Protein AF-D8WJP4-F1 (afdb_monomer)

Solvent-accessible surface area (backbone atoms only — not comparable to full-atom values): 13961 Å² total; per-residue (Å²): 135,57,95,75,53,45,75,95,74,50,32,61,63,52,51,53,52,43,48,53,57,47,31,75,72,71,74,59,72,60,52,59,98,85,45,71,40,61,73,56,51,48,52,42,50,51,61,46,59,75,47,34,60,57,45,32,39,51,49,53,53,50,48,54,52,48,53,53,50,51,51,52,50,52,53,51,51,50,52,51,50,51,54,60,69,35,59,87,76,51,77,80,85,73,55,64,78,93,63,33,89,72,64,91,91,63,84,83,75,84,83,70,63,60,70,61,50,53,52,50,50,52,54,53,57,50,49,54,75,75,40,71,59,54,63,51,54,51,49,54,51,51,50,53,52,52,50,51,69,71,64,58,81,81,85,71,83,90,79,93,77,89,82,84,87,80,88,78,82,81,78,80,74,81,80,76,75,77,75,81,78,77,81,67,73,79,73,79,86,68,84,42,44,66,57,45,90,66,20,66,47,41,41,42,31,76,73,68,76,40,62,81,84,53,57,68,64,66,70,76,106

Organism: NCBI:txid708230

Nearest PDB structures (foldseek):
  5fir-assembly6_K  TM=9.224E-01  e=6.947E-05  Caenorhabditis elegans
  5fir-assembly4_G  TM=9.050E-01  e=2.322E-04  Caenorhabditis elegans
  5fir-assembly2_C  TM=9.446E-01  e=3.472E-04  Caenorhabditis elegans

Secondary structure (DSSP, 8-state):
--TT--GGGTHHHHHHHHHHHHHHHH-S-SEETTEE-HHHHHHHHHHHHHHHHHHHHHHHHHHHHHHHHHHHHHHHHHHHHHHHHGGGTSPP----GGGSPPPTTPPPPPP--HHHHHHHHHHHHHHHHHSTHHHHHHHHHHHHHHHHHHHS---S----------------------------------SS-TTSTTHHHHHHHHHH---TT-HHHHHH-

Foldseek 3Di:
DDPQADVVLVSVVLLVVLLVVLCVVPVDHQDDPNHGDVVSVVSSVVVSVVCSLVSLQVVVVVVVVVVVVVVVVVVVVVLVVVVVVCPVVDDDLQQDDLRHDDDPPDDRDDDDPVVVSVVVSVVVVVCVSPDVVVVVVVVVVVVVVVVVVVPDDPPDDDDDDDDDDDDDDPDDDDPPPPDPPPPPPPPPDDQLSSNDPCSVQSCCCVPVVDHPPPVVVVVVD

Radius of gyration: 35.93 Å; Cα contacts (8 Å, |Δi|>4): 66; chains: 1; bounding box: 72×51×111 Å

Mean predicted aligned error: 16.98 Å

Structure (mmCIF, N/CA/C/O backbone):
data_AF-D8WJP4-F1
#
_entry.id   AF-D8WJP4-F1
#
loop_
_atom_site.group_PDB
_atom_site.id
_atom_site.type_symbol
_atom_site.label_atom_id
_atom_site.label_alt_id
_atom_site.label_comp_id
_atom_site.label_asym_id
_atom_site.label_entity_id
_atom_site.label_seq_id
_atom_site.pdbx_PDB_ins_code
_atom_site.Cartn_x
_atom_site.Cartn_y
_atom_site.Cartn_z
_atom_site.occupancy
_atom_site.B_iso_or_equiv
_atom_site.auth_seq_id
_atom_site.auth_comp_id
_atom_site.auth_asym_id
_atom_site.auth_atom_id
_atom_site.pdbx_PDB_model_num
ATOM 1 N N . HIS A 1 1 ? -15.565 -2.652 3.534 1.00 74.81 1 HIS A N 1
ATOM 2 C CA . HIS A 1 1 ? -14.110 -2.869 3.400 1.00 74.81 1 HIS A CA 1
ATOM 3 C C . HIS A 1 1 ? -13.424 -1.573 3.800 1.00 74.81 1 HIS A C 1
ATOM 5 O O . HIS A 1 1 ? -13.760 -0.550 3.218 1.00 74.81 1 HIS A O 1
ATOM 11 N N . LEU A 1 2 ? -12.530 -1.598 4.792 1.00 86.88 2 LEU A N 1
ATOM 12 C CA . LEU A 1 2 ? -11.784 -0.410 5.228 1.00 86.88 2 LEU A CA 1
ATOM 13 C C . LEU A 1 2 ? -10.575 -0.180 4.304 1.00 86.88 2 LEU A C 1
ATOM 15 O O . LEU A 1 2 ? -9.899 -1.160 3.993 1.00 86.88 2 LEU A O 1
ATOM 19 N N . PRO A 1 3 ? -10.276 1.057 3.858 1.00 87.38 3 PRO A N 1
ATOM 20 C CA . PRO A 1 3 ? -9.138 1.327 2.969 1.00 87.38 3 PRO A CA 1
ATOM 21 C C . PRO A 1 3 ? -7.795 0.818 3.517 1.00 87.38 3 PRO A C 1
ATOM 23 O O . PRO A 1 3 ? -6.949 0.345 2.756 1.00 87.38 3 PRO A O 1
ATOM 26 N N . SER A 1 4 ? -7.624 0.850 4.838 1.00 88.94 4 SER A N 1
ATOM 27 C CA . SER A 1 4 ? -6.438 0.390 5.564 1.00 88.94 4 SER A CA 1
ATOM 28 C C . SER A 1 4 ? -6.333 -1.136 5.719 1.00 88.94 4 SER A C 1
ATOM 30 O O . SER A 1 4 ? -5.296 -1.631 6.147 1.00 88.94 4 SER A O 1
ATOM 32 N N . LEU A 1 5 ? -7.346 -1.926 5.343 1.00 93.44 5 LEU A N 1
ATOM 33 C CA . LEU A 1 5 ? -7.340 -3.384 5.530 1.00 93.44 5 LEU A CA 1
ATOM 34 C C . LEU A 1 5 ? -7.495 -4.130 4.210 1.00 93.44 5 LEU A C 1
ATOM 36 O O . LEU A 1 5 ? -8.592 -4.236 3.672 1.00 93.44 5 LEU A O 1
ATOM 40 N N . GLU A 1 6 ? -6.406 -4.743 3.752 1.00 91.94 6 GLU A N 1
ATOM 41 C CA . GLU A 1 6 ? -6.388 -5.586 2.560 1.00 91.94 6 GLU A CA 1
ATOM 42 C C . GLU A 1 6 ? -5.891 -7.008 2.874 1.00 91.94 6 GLU A C 1
ATOM 44 O O . GLU A 1 6 ? -4.807 -7.211 3.424 1.00 91.94 6 GLU A O 1
ATOM 49 N N . ILE A 1 7 ? -6.671 -8.031 2.498 1.00 92.19 7 ILE A N 1
ATOM 50 C CA . ILE A 1 7 ? -6.354 -9.444 2.799 1.00 92.19 7 ILE A CA 1
ATOM 51 C C . ILE A 1 7 ? -5.021 -9.872 2.167 1.00 92.19 7 ILE A C 1
ATOM 53 O O . ILE A 1 7 ? -4.264 -10.615 2.789 1.00 92.19 7 ILE A O 1
ATOM 57 N N . ARG A 1 8 ? -4.697 -9.361 0.969 1.00 90.81 8 ARG A N 1
ATOM 58 C CA . ARG A 1 8 ? -3.423 -9.630 0.273 1.00 90.81 8 ARG A CA 1
ATOM 59 C C . ARG A 1 8 ? -2.197 -9.108 1.031 1.00 90.81 8 ARG A C 1
ATOM 61 O O . ARG A 1 8 ? -1.084 -9.532 0.741 1.00 90.81 8 ARG A O 1
ATOM 68 N N . GLU A 1 9 ? -2.406 -8.216 1.997 1.00 90.94 9 GLU A N 1
ATOM 69 C CA . GLU A 1 9 ? -1.374 -7.565 2.807 1.00 90.94 9 GLU A CA 1
ATOM 70 C C . GLU A 1 9 ? -1.394 -8.035 4.274 1.00 90.94 9 GLU A C 1
ATOM 72 O O . GLU A 1 9 ? -0.959 -7.317 5.180 1.00 90.94 9 GLU A O 1
ATOM 77 N N . ASN A 1 10 ? -1.905 -9.248 4.520 1.00 91.62 10 ASN A N 1
ATOM 78 C CA . ASN A 1 10 ? -2.001 -9.869 5.846 1.00 91.62 10 ASN A CA 1
ATOM 79 C C . ASN A 1 10 ? -2.883 -9.080 6.835 1.00 91.62 10 ASN A C 1
ATOM 81 O O . ASN A 1 10 ? -2.591 -8.997 8.031 1.00 91.62 10 ASN A O 1
ATOM 85 N N . ALA A 1 11 ? -3.996 -8.509 6.359 1.00 93.44 11 ALA A N 1
ATOM 86 C CA . ALA A 1 11 ? -4.961 -7.804 7.212 1.00 93.44 11 ALA A CA 1
ATOM 87 C C . ALA A 1 11 ? -5.508 -8.660 8.372 1.00 93.44 11 ALA A C 1
ATOM 89 O O . ALA A 1 11 ? -5.771 -8.130 9.450 1.00 93.44 11 ALA A O 1
ATOM 90 N N . ILE A 1 12 ? -5.648 -9.977 8.181 1.00 93.94 12 ILE A N 1
ATOM 91 C CA . ILE A 1 12 ? -6.147 -10.894 9.220 1.00 93.94 12 ILE A CA 1
ATOM 92 C C . ILE A 1 12 ? -5.173 -10.951 10.400 1.00 93.94 12 ILE A C 1
ATOM 94 O O . ILE A 1 12 ? -5.584 -10.764 11.542 1.00 93.94 12 ILE A O 1
ATOM 98 N N . ASP A 1 13 ? -3.880 -11.143 10.133 1.00 95.31 13 ASP A N 1
ATOM 99 C CA . ASP A 1 13 ? -2.859 -11.218 11.182 1.00 95.31 13 ASP A CA 1
ATOM 100 C C . ASP A 1 13 ? -2.772 -9.907 11.968 1.00 95.31 13 ASP A C 1
ATOM 102 O O . ASP A 1 13 ? -2.667 -9.910 13.196 1.00 95.31 13 ASP A O 1
ATOM 106 N N . ARG A 1 14 ? -2.882 -8.772 11.266 1.00 93.19 14 ARG A N 1
ATOM 107 C CA . ARG A 1 14 ? -2.932 -7.440 11.885 1.00 93.19 14 ARG A CA 1
ATOM 108 C C . ARG A 1 14 ? -4.132 -7.305 12.823 1.00 93.19 14 ARG A C 1
ATOM 110 O O . ARG A 1 14 ? -3.945 -6.937 13.981 1.00 93.19 14 ARG A O 1
ATOM 117 N N . LEU A 1 15 ? -5.336 -7.659 12.368 1.00 94.00 15 LEU A N 1
ATOM 118 C CA . LEU A 1 15 ? -6.549 -7.617 13.193 1.00 94.00 15 LEU A CA 1
ATOM 119 C C . LEU A 1 15 ? -6.459 -8.543 14.408 1.00 94.00 15 LEU A C 1
ATOM 121 O O . LEU A 1 15 ? -6.837 -8.148 15.507 1.00 94.00 15 LEU A O 1
ATOM 125 N N . VAL A 1 16 ? -5.913 -9.749 14.245 1.00 95.19 16 VAL A N 1
ATOM 126 C CA . VAL A 1 16 ? -5.694 -10.681 15.360 1.00 95.19 16 VAL A CA 1
ATOM 127 C C . VAL A 1 16 ? -4.722 -10.091 16.386 1.00 95.19 16 VAL A C 1
ATOM 129 O O . VAL A 1 16 ? -4.939 -10.232 17.590 1.00 95.19 16 VAL A O 1
ATOM 132 N N . ASN A 1 17 ? -3.667 -9.406 15.942 1.00 94.62 17 ASN A N 1
ATOM 133 C CA . ASN A 1 17 ? -2.713 -8.755 16.839 1.00 94.62 17 ASN A CA 1
ATOM 134 C C . ASN A 1 17 ? -3.341 -7.576 17.600 1.00 94.62 17 ASN A C 1
ATOM 136 O O . ASN A 1 17 ? -3.145 -7.464 18.813 1.00 94.62 17 ASN A O 1
ATOM 140 N N . LEU A 1 18 ? -4.143 -6.748 16.927 1.00 94.44 18 LEU A N 1
ATOM 141 C CA . LEU A 1 18 ? -4.907 -5.669 17.563 1.00 94.44 18 LEU A CA 1
ATOM 142 C C . LEU A 1 18 ? -5.931 -6.211 18.567 1.00 94.44 18 LEU A C 1
ATOM 144 O O . LEU A 1 18 ? -6.044 -5.710 19.686 1.00 94.44 18 LEU A O 1
ATOM 148 N N . TYR A 1 19 ? -6.626 -7.291 18.210 1.00 94.50 19 TYR A N 1
ATOM 149 C CA . TYR A 1 19 ? -7.542 -7.980 19.110 1.00 94.50 19 TYR A CA 1
ATOM 150 C C . TYR A 1 19 ? -6.824 -8.488 20.368 1.00 94.50 19 TYR A C 1
AT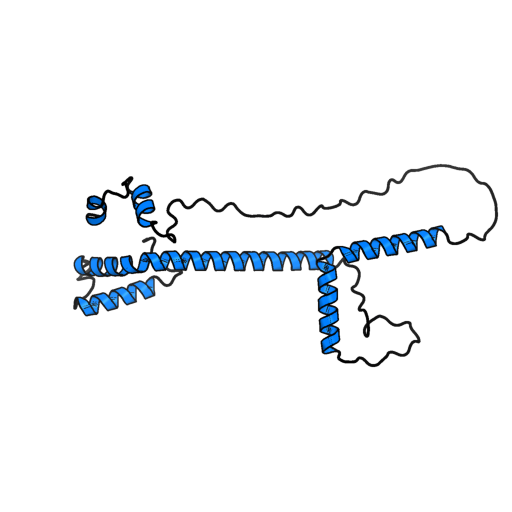OM 152 O O . TYR A 1 19 ? -7.254 -8.213 21.483 1.00 94.50 19 TYR A O 1
ATOM 160 N N . LYS A 1 20 ? -5.671 -9.153 20.228 1.00 94.69 20 LYS A N 1
ATOM 161 C CA . LYS A 1 20 ? -4.874 -9.585 21.390 1.00 94.69 20 LYS A CA 1
ATOM 162 C C . LYS A 1 20 ? -4.514 -8.404 22.296 1.00 94.69 20 LYS A C 1
ATOM 164 O O . LYS A 1 20 ? -4.725 -8.480 23.504 1.00 94.69 20 LYS A O 1
ATOM 169 N N . LYS A 1 21 ? -4.021 -7.300 21.722 1.00 93.00 21 LYS A N 1
ATOM 170 C CA . LYS A 1 21 ? -3.651 -6.079 22.464 1.00 93.00 21 LYS A CA 1
ATOM 171 C C . LYS A 1 21 ? -4.837 -5.514 23.257 1.00 93.00 21 LYS A C 1
ATOM 173 O O . LYS A 1 21 ? -4.679 -5.158 24.423 1.00 93.00 21 LYS A O 1
ATOM 178 N N . THR A 1 22 ? -6.021 -5.461 22.652 1.00 91.94 22 THR A N 1
ATOM 179 C CA . THR A 1 22 ? -7.235 -4.923 23.287 1.00 91.94 22 THR A CA 1
ATOM 180 C C . THR A 1 22 ? -7.826 -5.849 24.351 1.00 91.94 22 THR A C 1
ATOM 182 O O . THR A 1 22 ? -8.255 -5.359 25.399 1.00 91.94 22 THR A O 1
ATOM 185 N N . VAL A 1 23 ? -7.771 -7.171 24.160 1.00 92.38 23 VAL A N 1
ATOM 186 C CA . VAL A 1 23 ? -8.196 -8.161 25.169 1.00 92.38 23 VAL A CA 1
ATOM 187 C C . VAL A 1 23 ? -7.348 -8.062 26.437 1.00 92.38 23 VAL A C 1
ATOM 189 O O . VAL A 1 23 ? -7.903 -8.032 27.533 1.00 92.38 23 VAL A O 1
ATOM 192 N N . TYR A 1 24 ? -6.020 -7.938 26.312 1.00 92.19 24 TYR A N 1
ATOM 193 C CA . TYR A 1 24 ? -5.141 -7.787 27.480 1.00 92.19 24 TYR A CA 1
ATOM 194 C C . TYR A 1 24 ? -5.375 -6.480 28.249 1.00 92.19 24 TYR A C 1
ATOM 196 O O . TYR A 1 24 ? -5.193 -6.455 29.463 1.00 92.19 24 TYR A O 1
ATOM 204 N N . LYS A 1 25 ? -5.788 -5.404 27.566 1.00 90.62 25 LYS A N 1
ATOM 205 C CA . LYS A 1 25 ? -6.090 -4.106 28.193 1.00 90.62 25 LYS A CA 1
ATOM 206 C C . LYS A 1 25 ? -7.460 -4.078 28.880 1.00 90.62 25 LYS A C 1
ATOM 208 O O . LYS A 1 25 ? -7.583 -3.521 29.963 1.00 90.62 25 LYS A O 1
ATOM 213 N N . THR A 1 26 ? -8.491 -4.624 28.230 1.00 89.94 26 THR A N 1
ATOM 214 C CA . THR A 1 26 ? -9.901 -4.459 28.646 1.00 89.94 26 THR A CA 1
ATOM 215 C C . THR A 1 26 ? -10.482 -5.662 29.390 1.00 89.94 26 THR A C 1
ATOM 217 O O . THR A 1 26 ? -11.581 -5.562 29.931 1.00 89.94 26 THR A O 1
ATOM 220 N N . GLY A 1 27 ? -9.775 -6.797 29.422 1.00 86.75 27 GLY A N 1
ATOM 221 C CA . GLY A 1 27 ? -10.138 -7.953 30.243 1.00 86.75 27 GLY A CA 1
ATOM 222 C C . GLY A 1 27 ? -11.463 -8.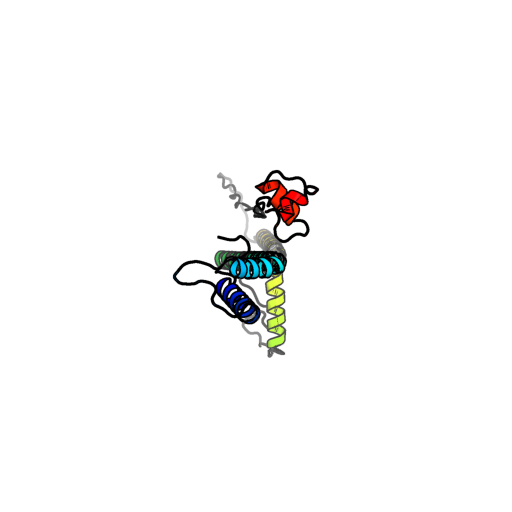625 29.867 1.00 86.75 27 GLY A C 1
ATOM 223 O O . GLY A 1 27 ? -12.233 -8.980 30.754 1.00 86.75 27 GLY A O 1
ATOM 224 N N . GLY A 1 28 ? -11.751 -8.806 28.574 1.00 90.75 28 GLY A N 1
ATOM 225 C CA . GLY A 1 28 ? -12.979 -9.464 28.108 1.00 90.75 28 GLY A CA 1
ATOM 226 C C . GLY A 1 28 ? -12.990 -9.749 26.605 1.00 90.75 28 GLY A C 1
ATOM 227 O O . GLY A 1 28 ? -12.007 -9.494 25.909 1.00 90.75 28 GLY A O 1
ATOM 228 N N . TRP A 1 29 ? -14.105 -10.287 26.108 1.00 92.88 29 TRP A N 1
ATOM 229 C CA . TRP A 1 29 ? -14.303 -10.613 24.690 1.00 92.88 29 TRP A CA 1
ATOM 230 C C . TRP A 1 29 ? -14.807 -9.401 23.899 1.00 92.88 29 TRP A C 1
ATOM 232 O O . TRP A 1 29 ? -15.431 -8.498 24.458 1.00 92.88 29 TRP A O 1
ATOM 242 N N . LEU A 1 30 ? -14.567 -9.389 22.583 1.00 93.25 30 LEU A N 1
ATOM 243 C CA . LEU A 1 30 ? -15.063 -8.324 21.696 1.00 93.25 30 LEU A CA 1
ATOM 244 C C . LEU A 1 30 ? -16.595 -8.318 21.581 1.00 93.25 30 LEU A C 1
ATOM 246 O O . LEU A 1 30 ? -17.196 -7.277 21.338 1.00 93.25 30 LEU A O 1
ATOM 250 N N . THR A 1 31 ? -17.215 -9.483 21.737 1.00 94.88 31 THR A N 1
ATOM 251 C CA . THR A 1 31 ? -18.653 -9.689 21.570 1.00 94.88 31 THR A CA 1
ATOM 252 C C . THR A 1 31 ? -19.197 -10.529 22.715 1.00 94.88 31 THR A C 1
ATOM 254 O O . THR A 1 31 ? -18.541 -11.492 23.117 1.00 94.88 31 THR A O 1
ATOM 257 N N . ASP A 1 32 ? -20.417 -10.239 23.154 1.00 92.81 32 ASP A N 1
ATOM 258 C CA . ASP A 1 32 ? -21.210 -11.107 24.024 1.00 92.81 32 ASP A CA 1
ATOM 259 C C . ASP A 1 32 ? -22.498 -11.507 23.295 1.00 92.81 32 ASP A C 1
ATOM 261 O O . ASP A 1 32 ? -23.288 -10.655 22.893 1.00 92.81 32 ASP A O 1
ATOM 265 N N . SER A 1 33 ? -22.691 -12.811 23.075 1.00 93.06 33 SER A N 1
ATOM 266 C CA . SER A 1 33 ? -23.924 -13.369 22.497 1.00 93.06 33 SER A CA 1
ATOM 267 C C . SER A 1 33 ? -24.342 -12.747 21.151 1.00 93.06 33 SER A C 1
ATOM 269 O O . SER A 1 33 ? -25.523 -12.616 20.840 1.00 93.06 33 SER A O 1
ATOM 271 N N . GLY A 1 34 ? -23.353 -12.364 20.335 1.00 92.88 34 GLY A N 1
ATOM 272 C CA . GLY A 1 34 ? -23.552 -11.716 19.034 1.00 92.88 34 GLY A CA 1
ATOM 273 C C . GLY A 1 34 ? -23.674 -10.188 19.083 1.00 92.88 34 GLY A C 1
ATOM 274 O O . GLY A 1 34 ? -23.720 -9.564 18.026 1.00 92.88 34 GLY A O 1
ATOM 275 N N . VAL A 1 35 ? -23.669 -9.574 20.271 1.00 95.25 35 VAL A N 1
ATOM 276 C CA . VAL A 1 35 ? -23.657 -8.116 20.440 1.00 95.25 35 VAL A CA 1
ATOM 277 C C . VAL A 1 35 ? -22.212 -7.627 20.606 1.00 95.25 35 VAL A C 1
ATOM 279 O O . VAL A 1 35 ? -21.515 -8.092 21.513 1.00 95.25 35 VAL A O 1
ATOM 282 N N . PRO A 1 36 ? -21.720 -6.719 19.744 1.00 94.06 36 PRO A N 1
ATOM 283 C CA . PRO A 1 36 ? -20.373 -6.173 19.863 1.00 94.06 36 PRO A CA 1
ATOM 284 C C . PRO A 1 36 ? -20.273 -5.126 20.977 1.00 94.06 36 PRO A C 1
ATOM 286 O O . PRO A 1 36 ? -21.123 -4.247 21.102 1.00 94.06 36 PRO A O 1
ATOM 289 N N . ASP A 1 37 ? -19.187 -5.186 21.748 1.00 94.62 37 ASP A N 1
ATOM 290 C CA . ASP A 1 37 ? -18.825 -4.153 22.716 1.00 94.62 37 ASP A CA 1
ATOM 291 C C . ASP A 1 37 ? -18.134 -2.992 21.987 1.00 94.62 37 ASP A C 1
ATOM 293 O O . ASP A 1 37 ? -16.971 -3.088 21.579 1.00 94.62 37 ASP A O 1
ATOM 297 N N . LEU A 1 38 ? -18.864 -1.887 21.814 1.00 93.50 38 LEU A N 1
ATOM 298 C CA . LEU A 1 38 ? -18.395 -0.714 21.077 1.00 93.50 38 LEU A CA 1
ATOM 299 C C . LEU A 1 38 ? -17.160 -0.072 21.709 1.00 93.50 38 LEU A C 1
ATOM 301 O O . LEU A 1 38 ? -16.317 0.435 20.977 1.00 93.50 38 LEU A O 1
ATOM 305 N N . THR A 1 39 ? -16.993 -0.146 23.030 1.00 91.75 39 THR A N 1
ATOM 306 C CA . THR A 1 39 ? -15.809 0.403 23.701 1.00 91.75 39 THR A CA 1
ATOM 307 C C . THR A 1 39 ? -14.554 -0.372 23.298 1.00 91.75 39 THR A C 1
ATOM 309 O O . THR A 1 39 ? -13.503 0.215 23.038 1.00 91.75 39 THR A O 1
ATOM 312 N N . ARG A 1 40 ? -14.660 -1.702 23.172 1.00 93.31 40 ARG A N 1
ATOM 313 C CA . ARG A 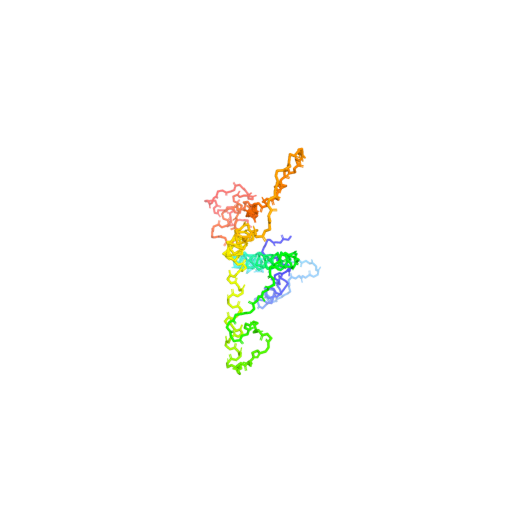1 40 ? -13.553 -2.548 22.699 1.00 93.31 40 ARG A CA 1
ATOM 314 C C . ARG A 1 40 ? -13.314 -2.404 21.200 1.00 93.31 40 ARG A C 1
ATOM 316 O O . ARG A 1 40 ? -12.160 -2.337 20.781 1.00 93.31 40 ARG A O 1
ATOM 323 N N . VAL A 1 41 ? -14.379 -2.334 20.399 1.00 94.19 41 VAL A N 1
ATOM 324 C CA . VAL A 1 41 ? -14.275 -2.093 18.949 1.00 94.19 41 VAL A CA 1
ATOM 325 C C . VAL A 1 41 ? -13.595 -0.755 18.682 1.00 94.19 41 VAL A C 1
ATOM 327 O O . VAL A 1 41 ? -12.669 -0.703 17.878 1.00 94.19 41 VAL A O 1
ATOM 330 N N . GLN A 1 42 ? -13.990 0.301 19.393 1.00 93.00 42 GLN A N 1
ATOM 331 C CA . GLN A 1 42 ? -13.383 1.621 19.272 1.00 93.00 42 GLN A CA 1
ATOM 332 C C . GLN A 1 42 ? -11.886 1.573 19.577 1.00 93.00 42 GLN A C 1
ATOM 334 O O . GLN A 1 42 ? -11.104 2.112 18.807 1.00 93.00 42 GLN A O 1
ATOM 339 N N . LEU A 1 43 ? -11.465 0.847 20.619 1.00 93.31 43 LEU A N 1
ATOM 340 C CA . LEU A 1 43 ? -10.045 0.688 20.935 1.00 93.31 43 LEU A CA 1
ATOM 341 C C . LEU A 1 43 ? -9.258 0.006 19.800 1.00 93.31 43 LEU A C 1
ATOM 343 O O . LEU A 1 43 ? -8.142 0.420 19.495 1.00 93.31 43 LEU A O 1
ATOM 347 N N . ILE A 1 44 ? -9.842 -1.013 19.156 1.00 94.31 44 ILE A N 1
ATOM 348 C CA . ILE A 1 44 ? -9.239 -1.665 17.982 1.00 94.31 44 ILE A CA 1
ATOM 349 C C . ILE A 1 44 ? -9.145 -0.682 16.810 1.00 94.31 44 ILE A C 1
ATOM 351 O O . ILE A 1 44 ? -8.122 -0.654 16.133 1.00 94.31 44 ILE A O 1
ATOM 355 N N . MET A 1 45 ? -10.190 0.113 16.570 1.00 93.81 45 MET A N 1
ATOM 356 C CA . MET A 1 45 ? -10.218 1.091 15.477 1.00 93.81 45 MET A CA 1
ATOM 357 C C . MET A 1 45 ? -9.227 2.235 15.703 1.00 93.81 45 MET A C 1
ATOM 359 O O . MET A 1 45 ? -8.537 2.616 14.765 1.00 93.81 45 MET A O 1
ATOM 363 N N . SER A 1 46 ? -9.082 2.731 16.933 1.00 92.75 46 SER A N 1
ATOM 364 C CA . SER A 1 46 ? -8.073 3.739 17.275 1.00 92.75 46 SER A CA 1
ATOM 365 C C . SER A 1 46 ? -6.653 3.204 17.083 1.00 92.75 46 SER A C 1
ATOM 367 O O . SER A 1 46 ? -5.850 3.849 16.417 1.00 92.75 46 SER A O 1
ATOM 369 N N . ASP A 1 47 ? -6.358 1.999 17.589 1.00 93.12 47 ASP A N 1
ATOM 370 C CA . ASP A 1 47 ? -5.045 1.367 17.397 1.00 93.12 47 ASP A CA 1
ATOM 371 C C . ASP A 1 47 ? -4.772 1.061 15.900 1.00 93.12 47 ASP A C 1
ATOM 373 O O . ASP A 1 47 ? -3.622 1.081 15.465 1.00 93.12 47 ASP A O 1
ATOM 377 N N . LEU A 1 48 ? -5.808 0.768 15.099 1.00 93.69 48 LEU A N 1
ATOM 378 C CA . LEU A 1 48 ? -5.683 0.624 13.643 1.00 93.69 48 LEU A CA 1
ATOM 379 C C . LEU A 1 48 ? -5.380 1.973 12.976 1.00 93.69 48 LEU A C 1
ATOM 381 O O . LEU A 1 48 ? -4.505 2.023 12.118 1.00 93.69 48 LEU A O 1
ATOM 385 N N . GLY A 1 49 ? -6.059 3.041 13.407 1.00 91.62 49 GLY A N 1
ATOM 386 C CA . GLY A 1 49 ? -5.875 4.424 12.956 1.00 91.62 49 GLY A CA 1
ATOM 387 C C . GLY A 1 49 ? -4.422 4.902 13.035 1.00 91.62 49 GLY A C 1
ATOM 388 O O . GLY A 1 49 ? -3.932 5.570 12.128 1.00 91.62 49 GLY A O 1
ATOM 389 N N . GLU A 1 50 ? -3.704 4.506 14.090 1.00 91.06 50 GLU A N 1
ATOM 390 C CA . GLU A 1 50 ? -2.282 4.831 14.279 1.00 91.06 50 GLU A CA 1
ATOM 391 C C . GLU A 1 50 ? -1.369 4.197 13.216 1.00 91.06 50 GLU A C 1
ATOM 393 O O . GLU A 1 50 ? -0.323 4.754 12.890 1.00 91.06 50 GLU A O 1
ATOM 398 N N . VAL A 1 51 ? -1.751 3.040 12.662 1.00 91.19 51 VAL A N 1
ATOM 399 C CA . VAL A 1 51 ? -0.931 2.294 11.693 1.00 91.19 51 VAL A CA 1
ATOM 400 C C . VAL A 1 51 ? -1.369 2.491 10.240 1.00 91.19 51 VAL A C 1
ATOM 402 O O . VAL A 1 51 ? -0.700 1.985 9.337 1.00 91.19 51 VAL A O 1
ATOM 405 N N . GLU A 1 52 ? -2.464 3.211 9.976 1.00 92.06 52 GLU A N 1
ATOM 406 C CA . GLU A 1 52 ? -2.991 3.404 8.615 1.00 92.06 52 GLU A CA 1
ATOM 407 C C . GLU A 1 52 ? -1.988 4.100 7.696 1.00 92.06 52 GLU A C 1
ATOM 409 O O . GLU A 1 52 ? -1.756 3.642 6.575 1.00 92.06 52 GLU A O 1
ATOM 414 N N . ASP A 1 53 ? -1.333 5.149 8.194 1.00 90.50 53 ASP A N 1
ATOM 415 C CA . ASP A 1 53 ? -0.345 5.925 7.444 1.00 90.50 53 ASP A CA 1
ATOM 416 C C . ASP A 1 53 ? 0.810 5.022 6.959 1.00 90.50 53 ASP A C 1
ATOM 418 O O . ASP A 1 53 ? 1.247 5.095 5.805 1.00 90.50 53 ASP A O 1
ATOM 422 N N . GLU A 1 54 ? 1.282 4.109 7.816 1.00 91.25 54 GLU A N 1
ATOM 423 C CA . GLU A 1 54 ? 2.313 3.133 7.452 1.00 91.25 54 GLU A CA 1
ATOM 424 C C . GLU A 1 54 ? 1.803 2.097 6.449 1.00 91.25 54 GLU A C 1
ATOM 426 O O . GLU A 1 54 ? 2.553 1.663 5.569 1.00 91.25 54 GLU A O 1
ATOM 431 N N . ILE A 1 55 ? 0.542 1.675 6.568 1.00 92.38 55 ILE A N 1
ATOM 432 C CA . ILE A 1 55 ? -0.065 0.720 5.639 1.00 92.38 55 ILE A CA 1
ATOM 433 C C . ILE A 1 55 ? -0.095 1.318 4.232 1.00 92.38 55 ILE A C 1
ATOM 435 O O . ILE A 1 55 ? 0.370 0.670 3.292 1.00 92.38 55 ILE A O 1
ATOM 439 N N . PHE A 1 56 ? -0.547 2.565 4.085 1.00 93.88 56 PHE A N 1
ATOM 440 C CA . PHE A 1 56 ? -0.617 3.220 2.780 1.00 93.88 56 PHE A CA 1
ATOM 441 C C . PHE A 1 56 ? 0.767 3.451 2.163 1.00 93.88 56 PHE A C 1
ATOM 443 O O . PHE A 1 56 ? 0.973 3.148 0.984 1.00 93.88 56 PHE A O 1
ATOM 450 N N . LYS A 1 57 ? 1.753 3.885 2.958 1.00 92.38 57 LYS A N 1
ATOM 451 C CA . LYS A 1 57 ? 3.144 4.048 2.496 1.00 92.38 57 LYS A CA 1
ATOM 452 C C . LYS A 1 57 ? 3.757 2.720 2.033 1.00 92.38 57 LYS A C 1
ATOM 454 O O . LYS A 1 57 ? 4.376 2.653 0.967 1.00 92.38 57 LYS A O 1
ATOM 459 N N . ASN A 1 58 ? 3.560 1.644 2.797 1.00 92.62 58 ASN A N 1
ATOM 460 C CA . ASN A 1 58 ? 4.063 0.315 2.444 1.00 92.62 58 ASN A CA 1
ATOM 461 C C . ASN A 1 58 ? 3.386 -0.251 1.191 1.00 92.62 58 ASN A C 1
ATOM 463 O O . ASN A 1 58 ? 4.068 -0.831 0.340 1.00 92.62 58 ASN A O 1
ATOM 467 N N . ARG A 1 59 ? 2.070 -0.062 1.053 1.00 93.00 59 ARG A N 1
ATOM 468 C CA . ARG A 1 59 ? 1.304 -0.470 -0.130 1.00 93.00 59 ARG A CA 1
ATOM 469 C C . ARG A 1 59 ? 1.851 0.185 -1.390 1.00 93.00 59 ARG A C 1
ATOM 471 O O . ARG A 1 59 ? 2.246 -0.527 -2.314 1.00 93.00 59 ARG A O 1
ATOM 478 N N . GLN A 1 60 ? 2.008 1.510 -1.373 1.00 91.44 60 GLN A N 1
ATOM 479 C CA . GLN A 1 60 ? 2.567 2.250 -2.503 1.00 91.44 60 GLN A CA 1
ATOM 480 C C . GLN A 1 60 ? 3.977 1.764 -2.859 1.00 91.44 60 GLN A C 1
ATOM 482 O O . GLN A 1 60 ? 4.300 1.526 -4.024 1.00 91.44 60 GLN A O 1
ATOM 487 N N . GLN A 1 61 ? 4.834 1.551 -1.858 1.00 92.25 61 GLN A N 1
ATOM 488 C CA . GLN A 1 61 ? 6.184 1.046 -2.100 1.00 92.25 61 GLN A CA 1
ATOM 489 C C . GLN A 1 61 ? 6.174 -0.356 -2.734 1.00 92.25 61 GLN A C 1
ATOM 491 O O . GLN A 1 61 ? 6.979 -0.647 -3.628 1.00 92.25 61 GLN A O 1
ATOM 496 N N . ASN A 1 62 ? 5.283 -1.235 -2.282 1.00 92.62 62 ASN A N 1
ATOM 497 C CA . ASN A 1 62 ? 5.136 -2.578 -2.832 1.00 92.62 62 ASN A CA 1
ATOM 498 C C . ASN A 1 62 ? 4.617 -2.550 -4.270 1.00 92.62 62 ASN A C 1
ATOM 500 O O . ASN A 1 62 ? 5.135 -3.294 -5.109 1.00 92.62 62 ASN A O 1
ATOM 504 N N . GLU A 1 63 ? 3.669 -1.666 -4.571 1.00 91.19 63 GLU A N 1
ATOM 505 C CA . GLU A 1 63 ? 3.135 -1.464 -5.914 1.00 91.19 63 GLU A CA 1
ATOM 506 C C . GLU A 1 63 ? 4.206 -0.941 -6.876 1.00 91.19 63 GLU A C 1
ATOM 508 O O . GLU A 1 63 ? 4.444 -1.559 -7.916 1.00 91.19 63 GLU A O 1
ATOM 513 N N . ILE A 1 64 ? 4.966 0.090 -6.488 1.00 92.38 64 ILE A N 1
ATOM 514 C CA . ILE A 1 64 ? 6.099 0.606 -7.275 1.00 92.38 64 ILE A CA 1
ATOM 515 C C . ILE A 1 64 ? 7.110 -0.513 -7.563 1.00 92.38 64 ILE A C 1
ATOM 517 O O . ILE A 1 64 ? 7.540 -0.709 -8.705 1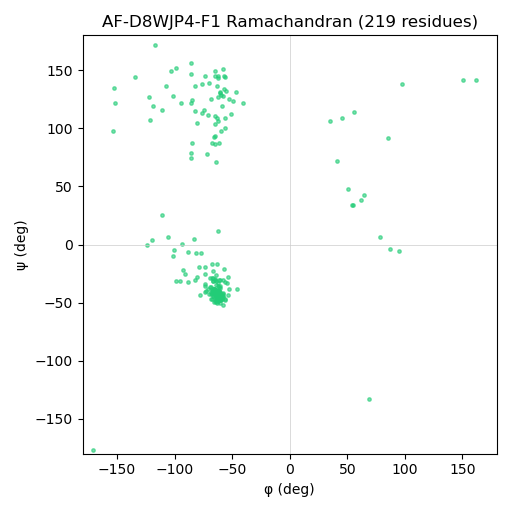.00 92.38 64 ILE A O 1
ATOM 521 N N . ARG A 1 65 ? 7.480 -1.301 -6.543 1.00 93.69 65 ARG A N 1
ATOM 522 C CA . ARG A 1 65 ? 8.404 -2.439 -6.703 1.00 93.69 65 ARG A CA 1
ATOM 523 C C . ARG A 1 65 ? 7.832 -3.513 -7.622 1.00 93.69 65 ARG A C 1
ATOM 525 O O . ARG A 1 65 ? 8.570 -4.120 -8.401 1.00 93.69 65 ARG A O 1
ATOM 532 N N . PHE A 1 66 ? 6.538 -3.793 -7.530 1.00 92.81 66 PHE A N 1
ATOM 533 C CA . PHE A 1 66 ? 5.865 -4.745 -8.401 1.00 92.81 66 PHE A CA 1
ATOM 534 C C . PHE A 1 66 ? 5.847 -4.253 -9.853 1.00 92.81 66 PHE A C 1
ATOM 536 O O . PHE A 1 66 ? 6.313 -4.982 -10.733 1.00 92.81 66 PHE A O 1
ATOM 543 N N . LYS A 1 67 ? 5.438 -3.002 -10.095 1.00 92.44 67 LYS A N 1
ATOM 544 C CA . LYS A 1 67 ? 5.423 -2.363 -11.418 1.00 92.44 67 LYS A CA 1
ATOM 545 C C . LYS A 1 67 ? 6.816 -2.351 -12.048 1.00 92.44 67 LYS A C 1
ATOM 547 O O . LYS A 1 67 ? 6.977 -2.768 -13.196 1.00 92.44 67 LYS A O 1
ATOM 552 N N . ALA A 1 68 ? 7.851 -1.994 -11.284 1.00 93.50 68 ALA A N 1
ATOM 553 C CA . ALA A 1 68 ? 9.241 -2.027 -11.743 1.00 93.50 68 ALA A CA 1
ATOM 554 C C . ALA A 1 68 ? 9.691 -3.443 -12.149 1.00 93.50 68 ALA A C 1
ATOM 556 O O . ALA A 1 68 ? 10.277 -3.628 -13.221 1.00 93.50 68 ALA A O 1
ATOM 557 N N . ARG A 1 69 ? 9.377 -4.464 -11.335 1.00 93.44 69 ARG A N 1
ATOM 558 C CA . ARG A 1 69 ? 9.688 -5.871 -11.650 1.00 93.44 69 ARG A CA 1
ATOM 559 C C . ARG A 1 69 ? 8.954 -6.353 -12.898 1.00 93.44 69 ARG A C 1
ATOM 561 O O . ARG A 1 69 ? 9.575 -6.985 -13.753 1.00 93.44 69 ARG A O 1
ATOM 568 N N . MET A 1 70 ? 7.671 -6.030 -13.036 1.00 92.81 70 MET A N 1
ATOM 569 C CA . MET A 1 70 ? 6.867 -6.389 -14.206 1.00 92.81 70 MET A CA 1
ATOM 570 C C . MET A 1 70 ? 7.388 -5.714 -15.478 1.00 92.81 70 MET A C 1
ATOM 572 O O . MET A 1 70 ? 7.578 -6.392 -16.490 1.00 92.81 70 MET A O 1
ATOM 576 N N . LYS A 1 71 ? 7.726 -4.416 -15.422 1.00 93.75 71 LYS A N 1
ATOM 577 C CA . LYS A 1 71 ? 8.331 -3.674 -16.543 1.00 93.75 71 LYS A CA 1
ATOM 578 C C . LYS A 1 71 ? 9.670 -4.290 -16.960 1.00 93.75 71 LYS A C 1
ATOM 580 O O . LYS A 1 71 ? 9.892 -4.535 -18.147 1.00 93.75 71 LYS A O 1
ATOM 585 N N . ALA A 1 72 ? 10.538 -4.624 -16.000 1.00 91.56 72 ALA A N 1
ATOM 586 C CA . ALA A 1 72 ? 11.812 -5.292 -16.272 1.00 91.56 72 ALA A CA 1
ATOM 587 C C . ALA A 1 72 ? 11.622 -6.691 -16.888 1.00 91.56 72 ALA A C 1
ATOM 589 O O . ALA A 1 72 ? 12.306 -7.044 -17.852 1.00 91.56 72 ALA A O 1
ATOM 590 N N . GLN A 1 73 ? 10.663 -7.475 -16.384 1.00 92.12 73 GLN A N 1
ATOM 591 C CA . GLN A 1 73 ? 10.356 -8.802 -16.916 1.00 92.12 73 GLN A CA 1
ATOM 592 C C . GLN A 1 73 ? 9.784 -8.726 -18.340 1.00 92.12 73 GLN A C 1
ATOM 594 O O . GLN A 1 73 ? 10.230 -9.485 -19.204 1.00 92.12 73 GLN A O 1
ATOM 599 N N . LYS A 1 74 ? 8.855 -7.795 -18.607 1.00 92.12 74 LYS A N 1
ATOM 600 C CA . LYS A 1 74 ? 8.289 -7.539 -19.945 1.00 92.12 74 LYS A CA 1
ATOM 601 C C . LYS A 1 74 ? 9.392 -7.144 -20.926 1.00 92.12 74 LYS A C 1
ATOM 603 O O . LYS A 1 74 ? 9.485 -7.737 -21.998 1.00 92.12 74 LYS A O 1
ATOM 608 N N . LYS A 1 75 ? 10.290 -6.227 -20.535 1.00 88.69 75 LYS A N 1
ATOM 609 C CA . LYS A 1 75 ? 11.447 -5.823 -21.354 1.00 88.69 75 LYS A CA 1
ATOM 610 C C . LYS A 1 75 ? 12.363 -7.006 -21.671 1.00 88.69 75 LYS A C 1
ATOM 612 O O . LYS A 1 75 ? 12.743 -7.178 -22.825 1.00 88.69 75 LYS A O 1
ATOM 617 N N . ARG A 1 76 ? 12.687 -7.844 -20.679 1.00 86.38 76 ARG A N 1
ATOM 618 C CA . ARG A 1 76 ? 13.538 -9.028 -20.884 1.00 86.38 76 ARG A CA 1
ATOM 619 C C . ARG A 1 76 ? 12.899 -10.028 -21.847 1.00 86.38 76 ARG A C 1
ATOM 621 O O . ARG A 1 76 ? 13.559 -10.446 -22.789 1.00 86.38 76 ARG A O 1
ATOM 628 N N . LYS A 1 77 ? 11.620 -10.363 -21.645 1.00 86.88 77 LYS A N 1
ATOM 629 C CA . LYS A 1 77 ? 10.874 -11.272 -22.531 1.00 86.88 77 LYS A CA 1
ATOM 630 C C . LYS A 1 77 ? 10.762 -10.723 -23.955 1.00 86.88 77 LYS A C 1
ATOM 632 O O . LYS A 1 77 ? 10.909 -11.485 -24.901 1.00 86.88 77 LYS A O 1
ATOM 637 N N . LYS A 1 78 ? 10.545 -9.411 -24.116 1.00 86.88 78 LYS A N 1
ATOM 638 C CA . LYS A 1 78 ? 10.510 -8.760 -25.434 1.00 86.88 78 LYS A CA 1
ATOM 639 C C . LYS A 1 78 ? 11.859 -8.875 -26.145 1.00 86.88 78 LYS A C 1
ATOM 641 O O . LYS A 1 78 ? 11.889 -9.304 -27.288 1.00 86.88 78 LYS A O 1
ATOM 646 N N . LEU A 1 79 ? 12.966 -8.582 -25.458 1.00 80.62 79 LEU A N 1
ATOM 647 C CA . LEU A 1 79 ? 14.315 -8.735 -26.020 1.00 80.62 79 LEU A CA 1
ATOM 648 C C . LEU A 1 79 ? 14.639 -10.188 -26.386 1.00 80.62 79 LEU A C 1
ATOM 650 O O . LEU A 1 79 ? 15.254 -10.433 -27.415 1.00 80.62 79 LEU A O 1
ATOM 654 N N . GLU A 1 80 ? 14.224 -11.150 -25.562 1.00 81.56 80 GLU A N 1
ATOM 655 C CA . GLU A 1 80 ? 14.394 -12.579 -25.838 1.00 81.56 80 GLU A CA 1
ATOM 656 C C . GLU A 1 80 ? 13.567 -13.024 -27.051 1.00 81.56 80 GLU A C 1
ATOM 658 O O . GLU A 1 80 ? 14.094 -13.680 -27.946 1.00 81.56 80 GLU A O 1
ATOM 663 N N . SER A 1 81 ? 12.301 -12.605 -27.125 1.00 79.88 81 SER A N 1
ATOM 664 C 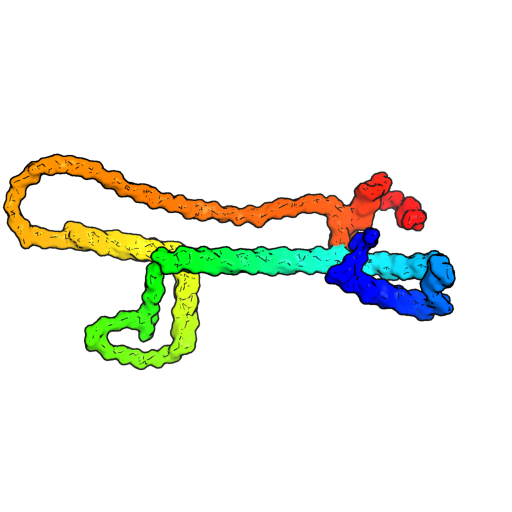CA . SER A 1 81 ? 11.431 -12.833 -28.280 1.00 79.88 81 SER A CA 1
ATOM 665 C C . SER A 1 81 ? 12.014 -12.219 -29.551 1.00 79.88 81 SER A C 1
ATOM 667 O O . SER A 1 81 ? 12.045 -12.891 -30.575 1.00 79.88 81 SER A O 1
ATOM 669 N N . GLU A 1 82 ? 12.486 -10.971 -29.493 1.00 76.38 82 GLU A N 1
ATOM 670 C CA . GLU A 1 82 ? 13.112 -10.276 -30.623 1.00 76.38 82 GLU A CA 1
ATOM 671 C C . GLU A 1 82 ? 14.414 -10.962 -31.053 1.00 76.38 82 GLU A C 1
ATOM 673 O O . GLU A 1 82 ? 14.656 -11.137 -32.248 1.00 76.38 82 GLU A O 1
ATOM 678 N N . ALA A 1 83 ? 15.242 -11.400 -30.099 1.00 69.50 83 ALA A N 1
ATOM 679 C CA . ALA A 1 83 ? 16.461 -12.155 -30.373 1.00 69.50 83 ALA A CA 1
ATOM 680 C C . ALA A 1 83 ? 16.161 -13.515 -31.021 1.00 69.50 83 ALA A C 1
ATOM 682 O O . ALA A 1 83 ? 16.874 -13.918 -31.939 1.00 69.50 83 ALA A O 1
ATOM 683 N N . ASN A 1 84 ? 15.101 -14.197 -30.580 1.00 66.25 84 ASN A N 1
ATOM 684 C CA . ASN A 1 84 ? 14.691 -15.480 -31.138 1.00 66.25 84 ASN A CA 1
ATOM 685 C C . ASN A 1 84 ? 14.056 -15.317 -32.531 1.00 66.25 84 ASN A C 1
ATOM 687 O O . ASN A 1 84 ? 14.374 -16.074 -33.443 1.00 66.25 84 ASN A O 1
ATOM 691 N N . SER A 1 85 ? 13.239 -14.279 -32.751 1.00 63.50 85 SER A N 1
ATOM 692 C CA . SER A 1 85 ? 12.686 -13.966 -34.077 1.00 63.50 85 SER A CA 1
ATOM 693 C C . SER A 1 85 ? 13.751 -13.507 -35.078 1.00 63.50 85 SER A C 1
ATOM 695 O O . SER A 1 85 ? 13.620 -13.758 -36.272 1.00 63.50 85 SER A O 1
ATOM 697 N N . ASN A 1 86 ? 14.835 -12.880 -34.608 1.00 58.22 86 ASN A N 1
ATOM 698 C CA . ASN A 1 86 ? 15.984 -12.516 -35.440 1.00 58.22 86 ASN A CA 1
ATOM 699 C C . ASN A 1 86 ? 16.993 -13.659 -35.642 1.00 58.22 86 ASN A C 1
ATOM 701 O O . ASN A 1 86 ? 18.020 -13.421 -36.274 1.00 58.22 86 ASN A O 1
ATOM 705 N N . CYS A 1 87 ? 16.750 -14.887 -35.164 1.00 53.97 87 CYS A N 1
ATOM 706 C CA . CYS A 1 87 ? 17.716 -15.980 -35.350 1.00 53.97 87 CYS A CA 1
ATOM 707 C C . CYS A 1 87 ? 17.920 -16.348 -36.833 1.00 53.97 87 CYS A C 1
ATOM 709 O O . CYS A 1 87 ? 19.018 -16.746 -37.209 1.00 53.97 87 CYS A O 1
ATOM 711 N N . TYR A 1 88 ? 16.917 -16.103 -37.686 1.00 51.94 88 TYR A N 1
ATOM 712 C CA . TYR A 1 88 ? 17.005 -16.313 -39.136 1.00 51.94 88 TYR A CA 1
ATOM 713 C C . TYR A 1 88 ? 17.745 -15.197 -39.898 1.00 51.94 88 TYR A C 1
ATOM 715 O O . TYR A 1 88 ? 18.202 -15.437 -41.009 1.00 51.94 88 TYR A O 1
ATOM 723 N N . ASN A 1 89 ? 17.896 -13.997 -39.320 1.00 54.81 89 ASN A N 1
ATOM 724 C CA . ASN A 1 89 ? 18.523 -12.830 -39.970 1.00 54.81 89 ASN A CA 1
ATOM 725 C C . ASN A 1 89 ? 19.768 -12.305 -39.234 1.00 54.81 89 ASN A C 1
ATOM 727 O O . ASN A 1 89 ? 20.333 -11.277 -39.615 1.00 54.81 89 ASN A O 1
ATOM 731 N N . ARG A 1 90 ? 20.212 -12.974 -38.164 1.00 56.22 90 ARG A N 1
ATOM 732 C CA . ARG A 1 90 ? 21.423 -12.585 -37.439 1.00 56.22 90 ARG A CA 1
ATOM 733 C C . ARG A 1 90 ? 22.635 -13.207 -38.140 1.00 56.22 90 ARG A C 1
ATOM 735 O O . ARG A 1 90 ? 22.661 -14.429 -38.280 1.00 56.22 90 ARG A O 1
ATOM 742 N N . PRO A 1 91 ? 23.650 -12.418 -38.549 1.00 58.97 91 PRO A N 1
ATOM 743 C CA . PRO A 1 91 ? 24.887 -12.995 -39.054 1.00 58.97 91 PRO A CA 1
ATOM 744 C C . PRO A 1 91 ? 25.438 -13.953 -37.997 1.00 58.97 91 PRO A C 1
ATOM 746 O O . PRO A 1 91 ? 25.452 -13.612 -36.808 1.00 58.97 91 PRO A O 1
ATOM 749 N N . ALA A 1 92 ? 25.826 -15.160 -38.420 1.00 60.72 92 ALA A N 1
ATOM 750 C CA . ALA A 1 92 ? 26.412 -16.154 -37.532 1.00 60.72 92 ALA A CA 1
ATOM 751 C C . ALA A 1 92 ? 27.526 -15.477 -36.721 1.00 60.72 92 ALA A C 1
ATOM 753 O O . ALA A 1 92 ? 28.408 -14.841 -37.295 1.00 60.72 92 ALA A O 1
ATOM 754 N N . TYR A 1 93 ? 27.447 -15.531 -35.389 1.00 69.75 93 TYR A N 1
ATOM 755 C CA . TYR A 1 93 ? 28.469 -14.929 -34.538 1.00 69.75 93 TYR A CA 1
ATOM 756 C C . TYR A 1 93 ? 29.775 -15.689 -34.767 1.00 69.75 93 TYR A C 1
ATOM 758 O O . TYR A 1 93 ? 29.920 -16.821 -34.305 1.00 69.75 93 TYR A O 1
ATOM 766 N N . ILE A 1 94 ? 30.695 -15.084 -35.518 1.00 74.94 94 ILE A N 1
ATOM 767 C CA . ILE A 1 94 ? 32.015 -15.652 -35.760 1.00 74.94 94 ILE A CA 1
ATOM 768 C C . ILE A 1 94 ? 32.874 -15.287 -34.545 1.00 74.94 94 ILE A C 1
ATOM 770 O O . ILE A 1 94 ? 33.098 -14.098 -34.315 1.00 74.94 94 ILE A O 1
ATOM 774 N N . PRO A 1 95 ? 33.332 -16.264 -33.744 1.00 76.12 95 PRO A N 1
ATOM 775 C CA . PRO A 1 95 ? 34.251 -15.991 -32.646 1.00 76.12 95 PRO A CA 1
ATOM 776 C C . PRO A 1 95 ? 35.531 -15.312 -33.160 1.00 76.12 95 PRO A C 1
ATOM 778 O O . PRO A 1 95 ? 35.945 -15.496 -34.304 1.00 76.12 95 PRO A O 1
ATOM 781 N N . HIS A 1 96 ? 36.158 -14.501 -32.315 1.00 75.19 96 HIS A N 1
ATOM 782 C CA . HIS A 1 96 ? 37.405 -13.796 -32.626 1.00 75.19 96 HIS A CA 1
ATOM 783 C C . HIS A 1 96 ? 38.526 -14.269 -31.686 1.00 75.19 96 HIS A C 1
ATOM 785 O O . HIS A 1 96 ? 38.278 -15.011 -30.735 1.00 75.19 96 HIS A O 1
ATOM 791 N N . GLY A 1 97 ? 39.766 -13.847 -31.944 1.00 81.94 97 GLY A N 1
ATOM 792 C CA . GLY A 1 97 ? 40.909 -14.177 -31.086 1.00 81.94 97 GLY A CA 1
ATOM 793 C C . GLY A 1 97 ? 41.285 -15.659 -31.141 1.00 81.94 97 GLY A C 1
ATOM 794 O O . GLY A 1 97 ? 41.383 -16.237 -32.221 1.00 81.94 97 GLY A O 1
ATOM 795 N N . GLN A 1 98 ? 41.490 -16.280 -29.975 1.00 83.12 98 GLN A N 1
ATOM 796 C CA . GLN A 1 98 ? 41.934 -17.682 -29.871 1.00 83.12 98 GLN A CA 1
ATOM 797 C C . GLN A 1 98 ? 40.896 -18.702 -30.362 1.00 83.12 98 GLN A C 1
ATOM 799 O O . GLN A 1 98 ? 41.242 -19.851 -30.617 1.00 83.12 98 GLN A O 1
ATOM 804 N N . TYR A 1 99 ? 39.636 -18.285 -30.501 1.00 83.31 99 TYR A N 1
ATOM 805 C CA . TYR A 1 99 ? 38.546 -19.117 -31.010 1.00 83.31 99 TYR A CA 1
ATOM 806 C C . TYR A 1 99 ? 38.141 -18.756 -32.442 1.00 83.31 99 TYR A C 1
ATOM 808 O O . TYR A 1 99 ? 37.143 -19.282 -32.928 1.00 83.31 99 TYR A O 1
ATOM 816 N N . ALA A 1 100 ? 38.872 -17.860 -33.116 1.00 83.44 100 ALA A N 1
ATOM 817 C CA . ALA A 1 100 ? 38.585 -17.507 -34.501 1.00 83.44 100 ALA A CA 1
ATOM 818 C C . ALA A 1 100 ? 38.731 -18.723 -35.434 1.00 83.44 100 ALA A C 1
ATOM 820 O O . ALA A 1 100 ? 39.615 -19.555 -35.213 1.00 83.44 100 ALA A O 1
ATOM 821 N N . PRO A 1 101 ? 37.897 -18.840 -36.485 1.00 82.19 101 PRO A N 1
ATOM 822 C CA . PRO A 1 101 ? 38.035 -19.917 -37.457 1.00 82.19 101 PRO A CA 1
ATOM 823 C C . PRO A 1 101 ? 39.412 -19.843 -38.119 1.00 82.19 101 PRO A C 1
ATOM 825 O O . PRO A 1 101 ? 39.822 -18.794 -38.616 1.00 82.19 101 PRO A O 1
ATOM 828 N N . GLN A 1 102 ? 40.126 -20.963 -38.119 1.00 82.12 102 GLN A N 1
ATOM 829 C CA . GLN A 1 102 ? 41.435 -21.074 -38.747 1.00 82.12 102 GLN A CA 1
ATOM 830 C C . GLN A 1 102 ? 41.333 -21.808 -40.083 1.00 82.12 102 GLN A C 1
ATOM 832 O O . GLN A 1 102 ? 40.471 -22.670 -40.268 1.00 82.12 102 GLN A O 1
ATOM 837 N N . ALA A 1 103 ? 42.211 -21.462 -41.026 1.00 84.06 103 ALA A N 1
ATOM 838 C CA . ALA A 1 103 ? 42.231 -22.088 -42.340 1.00 84.06 103 ALA A CA 1
ATOM 839 C C . ALA A 1 103 ? 42.536 -23.591 -42.234 1.00 84.06 103 ALA A C 1
ATOM 841 O O . ALA A 1 103 ? 43.359 -24.024 -41.417 1.00 84.06 103 ALA A O 1
ATOM 842 N N . ILE A 1 104 ? 41.890 -24.377 -43.097 1.00 80.94 104 ILE A N 1
ATOM 843 C CA . ILE A 1 104 ? 42.171 -25.806 -43.239 1.00 80.94 104 ILE A CA 1
ATOM 844 C C . ILE A 1 104 ? 43.657 -25.980 -43.596 1.00 80.94 104 ILE A C 1
ATOM 846 O O . ILE A 1 104 ? 44.166 -25.320 -44.498 1.00 80.94 104 ILE A O 1
ATOM 850 N N . GLY A 1 105 ? 44.365 -26.824 -42.842 1.00 84.38 105 GLY A N 1
ATOM 851 C CA . GLY A 1 105 ? 45.813 -27.027 -42.984 1.00 84.38 105 GLY A CA 1
ATOM 852 C C . GLY A 1 105 ? 46.692 -26.181 -42.055 1.00 84.38 105 GLY A C 1
ATOM 853 O O . GLY A 1 105 ? 47.898 -26.407 -42.016 1.00 84.38 105 GLY A O 1
ATOM 854 N N . SER A 1 106 ? 46.123 -25.256 -41.272 1.00 82.62 106 SER A N 1
ATOM 855 C CA . SER A 1 106 ? 46.862 -24.577 -40.197 1.00 82.62 106 SER A CA 1
ATOM 856 C C . SER A 1 106 ? 46.839 -25.387 -38.892 1.00 82.62 106 SER A C 1
ATOM 858 O O . SER A 1 106 ? 45.865 -26.081 -38.597 1.00 82.62 106 SER A O 1
ATOM 860 N N . THR A 1 107 ? 47.915 -25.318 -38.105 1.00 83.75 107 THR A N 1
ATOM 861 C CA . THR A 1 107 ? 47.989 -25.956 -36.783 1.00 83.75 107 THR A CA 1
ATOM 862 C C . THR A 1 107 ? 47.399 -25.030 -35.714 1.00 83.75 107 THR A C 1
ATOM 864 O O . THR A 1 107 ? 47.920 -23.921 -35.548 1.00 83.75 107 THR A O 1
ATOM 867 N N . PRO A 1 108 ? 46.367 -25.450 -34.961 1.00 81.12 108 PRO A N 1
ATOM 868 C CA . PRO A 1 108 ? 45.772 -24.603 -33.939 1.00 81.12 108 PRO A CA 1
ATOM 869 C C . PRO A 1 108 ? 46.695 -24.390 -32.743 1.00 81.12 108 PRO A C 1
ATOM 871 O O . PRO A 1 108 ? 47.341 -25.318 -32.254 1.00 81.12 108 PRO A O 1
ATOM 874 N N . SER A 1 109 ? 46.721 -23.151 -32.251 1.00 83.62 109 SER A N 1
ATOM 875 C CA . SER A 1 109 ? 47.409 -22.798 -31.011 1.00 83.62 109 SER A CA 1
ATOM 876 C C . SER A 1 109 ? 46.617 -23.307 -29.799 1.00 83.62 109 SER A C 1
ATOM 878 O O . SER A 1 109 ? 45.384 -23.286 -29.826 1.00 83.62 109 SER A O 1
ATOM 880 N N . PRO A 1 110 ? 47.286 -23.737 -28.714 1.00 83.94 110 PRO A N 1
ATOM 881 C CA . PRO A 1 110 ? 46.605 -24.166 -27.499 1.00 83.94 110 PRO A CA 1
ATOM 882 C C . PRO A 1 110 ? 45.822 -23.007 -26.868 1.00 83.94 110 PRO A C 1
ATOM 884 O O . PRO A 1 110 ? 46.320 -21.886 -26.757 1.00 83.94 110 PRO A O 1
ATOM 887 N N . VAL A 1 111 ? 44.594 -23.295 -26.436 1.00 83.75 111 VAL A N 1
ATOM 888 C CA . VAL A 1 111 ? 43.706 -22.323 -25.785 1.00 83.75 111 VAL A CA 1
ATOM 889 C C . VAL A 1 111 ? 44.261 -21.954 -24.410 1.00 83.75 111 VAL A C 1
ATOM 891 O O . VAL A 1 111 ? 44.455 -22.821 -23.556 1.00 83.75 111 VAL A O 1
ATOM 894 N N . LEU A 1 112 ? 44.460 -20.659 -24.165 1.00 89.00 112 LEU A N 1
ATOM 895 C CA . LEU A 1 112 ? 44.925 -20.130 -22.884 1.00 89.00 112 LEU A CA 1
ATOM 896 C C . LEU A 1 112 ? 43.775 -19.416 -22.172 1.00 89.00 112 LEU A C 1
ATOM 898 O O . LEU A 1 112 ? 43.039 -18.646 -22.778 1.00 89.00 112 LEU A O 1
ATOM 902 N N . ASN A 1 113 ? 43.626 -19.636 -20.862 1.00 90.56 113 ASN A N 1
ATOM 903 C CA . ASN A 1 113 ? 42.634 -18.938 -20.030 1.00 90.56 113 ASN A CA 1
ATOM 904 C C . ASN A 1 113 ? 41.204 -18.957 -20.608 1.00 90.56 113 ASN A C 1
ATOM 906 O O . ASN A 1 113 ? 40.513 -17.935 -20.622 1.00 90.56 113 ASN A O 1
ATOM 910 N N . ALA A 1 114 ? 40.731 -20.136 -21.029 1.00 87.12 114 ALA A N 1
ATOM 911 C CA . ALA A 1 114 ? 39.429 -20.331 -21.677 1.00 87.12 114 ALA A CA 1
ATOM 912 C C . ALA A 1 114 ? 38.262 -19.607 -20.975 1.00 87.12 114 ALA A C 1
ATOM 914 O O . ALA A 1 114 ? 37.394 -19.025 -21.627 1.00 87.12 114 ALA A O 1
ATOM 915 N N . ARG A 1 115 ? 38.265 -19.586 -19.633 1.00 88.31 115 ARG A N 1
ATOM 916 C CA . ARG A 1 115 ? 37.256 -18.888 -18.825 1.00 88.31 115 ARG A CA 1
ATOM 917 C C . ARG A 1 115 ? 37.259 -17.378 -19.068 1.00 88.31 115 ARG A C 1
ATOM 919 O O . ARG A 1 115 ? 36.193 -16.805 -19.278 1.00 88.31 115 ARG A O 1
ATOM 926 N N . GLN A 1 116 ? 38.422 -16.735 -19.037 1.00 88.75 116 GLN A N 1
ATOM 927 C CA . GLN A 1 116 ? 38.534 -15.290 -19.235 1.00 88.75 116 GLN A CA 1
ATOM 928 C C . GLN A 1 116 ? 38.163 -14.904 -20.668 1.00 88.75 116 GLN A C 1
ATOM 930 O O . GLN A 1 116 ? 37.401 -13.961 -20.875 1.00 88.75 116 GLN A O 1
ATOM 935 N N . GLU A 1 117 ? 38.601 -15.699 -21.640 1.00 83.38 117 GLU A N 1
ATOM 936 C CA . GLU A 1 117 ? 38.293 -15.466 -23.048 1.00 83.38 117 GLU A CA 1
ATOM 937 C C . GLU A 1 117 ? 36.791 -15.625 -23.342 1.00 83.38 117 GLU A C 1
ATOM 939 O O . GLU A 1 117 ? 36.199 -14.801 -24.035 1.00 83.38 117 GLU A O 1
ATOM 944 N N . SER A 1 118 ? 36.113 -16.594 -22.714 1.00 80.31 118 SER A N 1
ATOM 945 C CA . SER A 1 118 ? 34.652 -16.735 -22.828 1.00 80.31 118 SER A CA 1
ATOM 946 C C . SER A 1 118 ? 33.877 -15.525 -22.276 1.00 80.31 118 SER A C 1
ATOM 948 O O . SER A 1 118 ? 32.824 -15.156 -22.806 1.00 80.31 118 SER A O 1
ATOM 950 N N . ILE A 1 119 ? 34.403 -14.868 -21.233 1.00 84.19 119 ILE A N 1
ATOM 951 C CA . ILE A 1 119 ? 33.828 -13.635 -20.675 1.00 84.19 119 ILE A CA 1
ATOM 952 C C . ILE A 1 119 ? 34.024 -12.480 -21.661 1.00 84.19 119 ILE A C 1
ATOM 954 O O . ILE A 1 119 ? 33.083 -11.714 -21.890 1.00 84.19 119 ILE A O 1
ATOM 958 N N . ASN A 1 120 ? 35.206 -12.378 -22.274 1.00 84.00 120 ASN A N 1
ATOM 959 C CA . ASN A 1 120 ? 35.493 -11.384 -23.308 1.00 84.00 120 ASN A CA 1
ATOM 960 C C . ASN A 1 120 ? 34.567 -11.565 -24.519 1.00 84.00 120 ASN A C 1
ATOM 962 O O . ASN A 1 120 ? 33.930 -10.600 -24.940 1.00 84.00 120 ASN A O 1
ATOM 966 N N . MET A 1 121 ? 34.390 -12.803 -24.999 1.00 79.25 121 MET A N 1
ATOM 967 C CA . MET A 1 121 ? 33.464 -13.122 -26.093 1.00 79.25 121 MET A CA 1
ATOM 968 C C . MET A 1 121 ? 32.021 -12.732 -25.758 1.00 79.25 121 MET A C 1
ATOM 970 O O . MET A 1 121 ? 31.341 -12.111 -26.574 1.00 79.25 121 MET A O 1
ATOM 974 N N . ARG A 1 122 ? 31.556 -13.003 -24.529 1.00 79.44 122 ARG A N 1
ATOM 975 C CA . ARG A 1 122 ? 30.218 -12.583 -24.082 1.00 79.44 122 ARG A CA 1
ATOM 976 C C . ARG A 1 122 ? 30.070 -11.060 -24.065 1.00 79.44 122 ARG A C 1
ATOM 978 O O . ARG A 1 122 ? 29.035 -10.567 -24.502 1.00 79.44 122 ARG A O 1
ATOM 985 N N . ARG A 1 123 ? 31.080 -10.312 -23.601 1.00 75.62 123 ARG A N 1
ATOM 986 C CA . ARG A 1 123 ? 31.059 -8.834 -23.621 1.00 75.62 123 ARG A CA 1
ATOM 987 C C . ARG A 1 123 ? 31.031 -8.281 -25.043 1.00 75.62 123 ARG A C 1
ATOM 989 O O . ARG A 1 123 ? 30.210 -7.415 -25.329 1.00 75.62 123 ARG A O 1
ATOM 996 N N . MET A 1 124 ? 31.880 -8.801 -25.929 1.00 69.81 124 MET A N 1
ATOM 997 C CA . MET A 1 124 ? 31.928 -8.386 -27.335 1.00 69.81 124 MET A CA 1
ATOM 998 C C . MET A 1 124 ? 30.604 -8.694 -28.043 1.00 69.81 124 MET A C 1
ATOM 1000 O O . MET A 1 124 ? 30.019 -7.811 -28.663 1.00 69.81 124 MET A O 1
ATOM 1004 N N . GLY A 1 125 ? 30.067 -9.90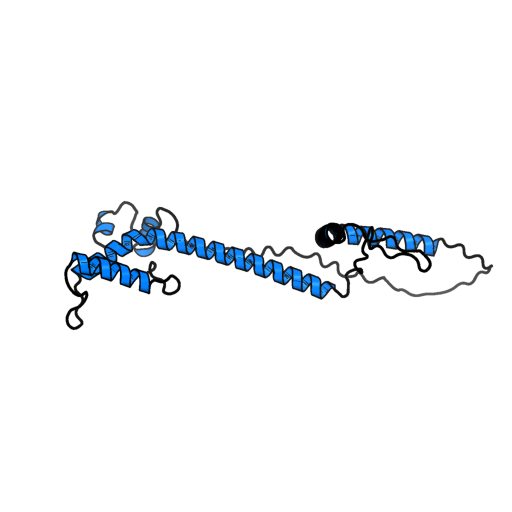6 -27.866 1.00 67.12 125 GLY A N 1
ATOM 1005 C CA . GLY A 1 125 ? 28.770 -10.312 -28.411 1.00 67.12 125 GLY A CA 1
ATOM 1006 C C . GLY A 1 125 ? 27.595 -9.473 -27.897 1.00 67.12 125 GLY A C 1
ATOM 1007 O O . GLY A 1 125 ? 26.645 -9.242 -28.643 1.00 67.12 125 GLY A O 1
ATOM 1008 N N . MET A 1 126 ? 27.668 -8.957 -26.667 1.00 61.44 126 MET A N 1
ATOM 1009 C CA . MET A 1 126 ? 26.652 -8.059 -26.106 1.00 61.44 126 MET A CA 1
ATOM 1010 C C . MET A 1 126 ? 26.686 -6.671 -26.767 1.00 61.44 126 MET A C 1
ATOM 1012 O O . MET A 1 126 ? 25.628 -6.129 -27.078 1.00 61.44 126 MET A O 1
ATOM 1016 N N . HIS A 1 127 ? 27.879 -6.146 -27.075 1.00 56.38 127 HIS A N 1
ATOM 1017 C CA . HIS A 1 127 ? 28.054 -4.875 -27.792 1.00 56.38 127 HIS A CA 1
ATOM 1018 C C . HIS A 1 127 ? 27.466 -4.917 -29.213 1.00 56.38 127 HIS A C 1
ATOM 1020 O O . HIS A 1 127 ? 26.858 -3.947 -29.658 1.00 56.38 127 HIS A O 1
ATOM 1026 N N . THR A 1 128 ? 27.564 -6.064 -29.900 1.00 55.09 128 THR A N 1
ATOM 1027 C CA . THR A 1 128 ? 26.994 -6.245 -31.253 1.00 55.09 128 THR A CA 1
ATOM 1028 C C . THR A 1 128 ? 25.463 -6.198 -31.307 1.00 55.09 128 THR A C 1
ATOM 1030 O O . THR A 1 128 ? 24.894 -5.958 -32.367 1.00 55.09 128 THR A O 1
ATOM 1033 N N . ALA A 1 129 ? 24.786 -6.463 -30.184 1.00 50.66 129 ALA A N 1
ATOM 1034 C CA . ALA A 1 129 ? 23.326 -6.503 -30.106 1.00 50.66 129 ALA A CA 1
ATOM 1035 C C . ALA A 1 129 ? 22.712 -5.143 -29.734 1.00 50.66 129 ALA A C 1
ATOM 1037 O O . ALA A 1 129 ? 21.551 -4.885 -30.049 1.00 50.66 129 ALA A O 1
ATOM 1038 N N . THR A 1 130 ? 23.472 -4.285 -29.049 1.00 47.84 130 THR A N 1
ATOM 1039 C CA . THR A 1 130 ? 22.997 -2.984 -28.554 1.00 47.84 130 THR A CA 1
ATOM 1040 C C . THR A 1 130 ? 23.391 -1.827 -29.461 1.00 47.84 130 THR A C 1
ATOM 1042 O O . THR A 1 130 ? 22.656 -0.849 -29.551 1.00 47.84 130 THR A O 1
ATOM 1045 N N . ASP A 1 131 ? 24.536 -1.938 -30.130 1.00 46.34 131 ASP A N 1
ATOM 1046 C CA . ASP A 1 131 ? 25.081 -0.919 -31.012 1.00 46.34 131 ASP A CA 1
ATOM 1047 C C . ASP A 1 131 ? 24.995 -1.436 -32.454 1.00 46.34 131 ASP A C 1
ATOM 1049 O O . ASP A 1 131 ? 25.615 -2.440 -32.804 1.00 46.34 131 ASP A O 1
ATOM 1053 N N . GLY A 1 132 ? 24.208 -0.779 -33.312 1.00 51.28 132 GLY A N 1
ATOM 1054 C CA . GLY A 1 132 ? 24.013 -1.144 -34.728 1.00 51.28 132 GLY A CA 1
ATOM 1055 C C . GLY A 1 132 ? 25.288 -1.085 -35.591 1.00 51.28 132 GLY A C 1
ATOM 1056 O O . GLY A 1 132 ? 25.214 -1.163 -36.815 1.00 51.28 132 GLY A O 1
ATOM 1057 N N . SER A 1 133 ? 26.451 -0.947 -34.957 1.00 50.44 133 SER A N 1
ATOM 1058 C CA . SER A 1 133 ? 27.795 -0.948 -35.519 1.00 50.44 133 SER A CA 1
ATOM 1059 C C . SER A 1 133 ? 28.080 -2.183 -36.383 1.00 50.44 133 SER A C 1
ATOM 1061 O O . SER A 1 133 ? 28.531 -2.026 -37.511 1.00 50.44 133 SER A O 1
ATOM 1063 N N . VAL A 1 134 ? 27.694 -3.396 -35.964 1.00 52.53 134 VAL A N 1
ATOM 1064 C CA . VAL A 1 134 ? 27.933 -4.616 -36.772 1.00 52.53 134 VAL A CA 1
ATOM 1065 C C . VAL A 1 134 ? 27.122 -4.635 -38.070 1.00 52.53 134 VAL A C 1
ATOM 1067 O O . VAL A 1 134 ? 27.588 -5.145 -39.087 1.00 52.53 134 VAL A O 1
ATOM 1070 N N . VAL A 1 135 ? 25.932 -4.027 -38.077 1.00 53.00 135 VAL A N 1
ATOM 1071 C CA . VAL A 1 135 ? 25.138 -3.874 -39.307 1.00 53.00 135 VAL A CA 1
ATOM 1072 C C . VAL A 1 135 ? 25.859 -2.947 -40.293 1.00 53.00 135 VAL A C 1
ATOM 1074 O O . VAL A 1 135 ? 25.877 -3.233 -41.487 1.00 53.00 135 VAL A O 1
ATOM 1077 N N . ARG A 1 136 ? 26.513 -1.887 -39.798 1.00 52.25 136 ARG A N 1
ATOM 1078 C CA . ARG A 1 136 ? 27.336 -0.976 -40.612 1.00 52.25 136 ARG A CA 1
ATOM 1079 C C . ARG A 1 136 ? 28.608 -1.644 -41.129 1.00 52.25 136 ARG A C 1
ATOM 1081 O O . ARG A 1 136 ? 28.865 -1.574 -42.321 1.00 52.25 136 ARG A O 1
ATOM 1088 N N . SER A 1 137 ? 29.347 -2.360 -40.280 1.00 59.69 137 SER A N 1
ATOM 1089 C CA . SER A 1 137 ? 30.576 -3.060 -40.689 1.00 59.69 137 SER A CA 1
ATOM 1090 C C . SER A 1 137 ? 30.306 -4.107 -41.771 1.00 59.69 137 SER A C 1
ATOM 1092 O O . SER A 1 137 ? 31.064 -4.220 -42.730 1.00 59.69 137 SER A O 1
ATOM 1094 N N . ASN A 1 138 ? 29.200 -4.846 -41.646 1.00 61.84 138 ASN A N 1
ATOM 1095 C CA . ASN A 1 138 ? 28.790 -5.819 -42.655 1.00 61.84 138 ASN A CA 1
ATOM 1096 C C . ASN A 1 138 ? 28.323 -5.146 -43.949 1.00 61.84 138 ASN A C 1
ATOM 1098 O O . ASN A 1 138 ? 28.594 -5.669 -45.025 1.00 61.84 138 ASN A O 1
ATOM 1102 N N . HIS A 1 139 ? 27.650 -3.994 -43.862 1.00 64.12 139 HIS A N 1
ATOM 1103 C CA . HIS A 1 139 ? 27.270 -3.218 -45.040 1.00 64.12 139 HIS A CA 1
ATOM 1104 C C . HIS A 1 139 ? 28.505 -2.702 -45.797 1.00 64.12 139 HIS A C 1
ATOM 1106 O O . HIS A 1 139 ? 28.571 -2.840 -47.016 1.00 64.12 139 HIS A O 1
ATOM 1112 N N . ASP A 1 140 ? 29.505 -2.181 -45.085 1.00 69.44 140 ASP A N 1
ATOM 1113 C CA . ASP A 1 140 ? 30.743 -1.671 -45.684 1.00 69.44 140 ASP A CA 1
ATOM 1114 C C . ASP A 1 140 ? 31.598 -2.801 -46.279 1.00 69.44 140 ASP A C 1
ATOM 1116 O O . ASP A 1 140 ? 32.095 -2.681 -47.399 1.00 69.44 140 ASP A O 1
ATOM 1120 N N . ALA A 1 141 ? 31.702 -3.943 -45.590 1.00 68.19 141 ALA A N 1
ATOM 1121 C CA . ALA A 1 141 ? 32.383 -5.126 -46.117 1.00 68.19 141 ALA A CA 1
ATOM 1122 C C . ALA A 1 141 ? 31.672 -5.703 -47.356 1.00 68.19 141 ALA A C 1
ATOM 1124 O O . ALA A 1 141 ? 32.325 -6.065 -48.335 1.00 68.19 141 ALA A O 1
ATOM 1125 N N . ALA A 1 142 ? 30.334 -5.753 -47.351 1.00 73.38 142 ALA A N 1
ATOM 1126 C CA . ALA A 1 142 ? 29.553 -6.181 -48.509 1.00 73.38 142 ALA A CA 1
ATOM 1127 C C . ALA A 1 142 ? 29.695 -5.208 -49.690 1.00 73.38 142 ALA A C 1
ATOM 1129 O O . ALA A 1 142 ? 29.802 -5.651 -50.832 1.00 73.38 142 ALA A O 1
ATOM 1130 N N . ALA A 1 143 ? 29.741 -3.897 -49.432 1.00 77.38 143 ALA A N 1
ATOM 1131 C CA . ALA A 1 143 ? 29.982 -2.887 -50.457 1.00 77.38 143 ALA A CA 1
ATOM 1132 C C . ALA A 1 143 ? 31.378 -3.034 -51.088 1.00 77.38 143 ALA A C 1
ATOM 1134 O O . ALA A 1 143 ? 31.490 -2.992 -52.312 1.00 77.38 143 ALA A O 1
ATOM 1135 N N . ALA A 1 144 ? 32.411 -3.293 -50.280 1.00 78.81 144 ALA A N 1
ATOM 1136 C CA . ALA A 1 144 ? 33.777 -3.523 -50.755 1.00 78.81 144 ALA A CA 1
ATOM 1137 C C . ALA A 1 144 ? 33.920 -4.823 -51.570 1.00 78.81 144 ALA A C 1
ATOM 1139 O O . ALA A 1 144 ? 34.586 -4.850 -52.603 1.00 78.81 144 ALA A O 1
ATOM 1140 N N . LEU A 1 145 ? 33.258 -5.911 -51.158 1.00 75.69 145 LEU A N 1
ATOM 1141 C CA . LEU A 1 145 ? 33.223 -7.137 -51.965 1.00 75.69 145 LEU A CA 1
ATOM 1142 C C . LEU A 1 145 ? 32.478 -6.923 -53.284 1.00 75.69 145 LEU A C 1
ATOM 1144 O O . LEU A 1 145 ? 32.899 -7.428 -54.323 1.00 75.69 145 LEU A O 1
ATOM 1148 N N . LYS A 1 146 ? 31.389 -6.148 -53.257 1.00 79.00 146 LYS A N 1
ATOM 1149 C CA . LYS A 1 146 ? 30.619 -5.823 -54.457 1.00 79.00 146 LYS A CA 1
ATOM 1150 C C . LYS A 1 146 ? 31.437 -4.990 -55.445 1.00 79.00 146 LYS A C 1
ATOM 1152 O O . LYS A 1 146 ? 31.356 -5.261 -56.637 1.00 79.00 146 LYS A O 1
ATOM 1157 N N . SER A 1 147 ? 32.244 -4.033 -54.981 1.00 76.19 147 SER A N 1
ATOM 1158 C CA . SER A 1 147 ? 33.137 -3.275 -55.866 1.00 76.19 147 SER A CA 1
ATOM 1159 C C . SER A 1 147 ? 34.231 -4.160 -56.467 1.00 76.19 147 SER A C 1
ATOM 1161 O O . SER A 1 147 ? 34.456 -4.091 -57.669 1.00 76.19 147 SER A O 1
ATOM 1163 N N . MET A 1 148 ? 34.826 -5.076 -55.693 1.00 69.75 148 MET A N 1
ATOM 1164 C CA . MET A 1 148 ? 35.816 -6.021 -56.234 1.00 69.75 148 MET A CA 1
ATOM 1165 C C . MET A 1 148 ? 35.232 -6.977 -57.281 1.00 69.75 148 MET A C 1
ATOM 1167 O O . MET A 1 148 ? 35.919 -7.334 -58.234 1.00 69.75 148 MET A O 1
ATOM 1171 N N . LEU A 1 149 ? 33.971 -7.393 -57.127 1.00 70.00 149 LEU A N 1
ATOM 1172 C CA . LEU A 1 149 ? 33.311 -8.272 -58.096 1.00 70.00 149 LEU A CA 1
ATOM 1173 C C . LEU A 1 149 ? 32.941 -7.543 -59.398 1.00 70.00 149 LEU A C 1
ATOM 1175 O O . LEU A 1 149 ? 32.838 -8.179 -60.443 1.00 70.00 149 LEU A O 1
ATOM 1179 N N . ILE A 1 150 ? 32.759 -6.222 -59.331 1.00 66.69 150 ILE A N 1
ATOM 1180 C CA . ILE A 1 150 ? 32.517 -5.357 -60.494 1.00 66.69 150 ILE A CA 1
ATOM 1181 C C . ILE A 1 150 ? 33.839 -4.987 -61.195 1.00 66.69 150 ILE A C 1
ATOM 1183 O O . ILE A 1 150 ? 33.852 -4.825 -62.410 1.00 66.69 150 ILE A O 1
ATOM 1187 N N . GLU A 1 151 ? 34.954 -4.895 -60.463 1.00 57.66 151 GLU A N 1
ATOM 1188 C CA . GLU A 1 151 ? 36.274 -4.504 -60.994 1.00 57.66 151 GLU A CA 1
ATOM 1189 C C . GLU A 1 151 ? 37.180 -5.676 -61.413 1.00 57.66 151 GLU A C 1
ATOM 1191 O O . GLU A 1 151 ? 38.301 -5.455 -61.879 1.00 57.66 151 GLU A O 1
ATOM 1196 N N . ALA A 1 152 ? 36.734 -6.930 -61.290 1.00 49.38 152 ALA A N 1
ATOM 1197 C CA . ALA A 1 152 ? 37.503 -8.065 -61.796 1.00 49.38 152 ALA A CA 1
ATOM 1198 C C . ALA A 1 152 ? 37.674 -7.953 -63.332 1.00 49.38 152 ALA A C 1
ATOM 1200 O O . ALA A 1 152 ? 36.681 -7.809 -64.049 1.00 49.38 152 ALA A O 1
ATOM 1201 N N . PRO A 1 153 ? 38.906 -8.027 -63.878 1.00 49.09 153 PRO A N 1
ATOM 1202 C CA . PRO A 1 153 ? 39.140 -7.787 -65.294 1.00 49.09 153 PRO A CA 1
ATOM 1203 C C . PRO A 1 153 ? 38.586 -8.941 -66.131 1.00 49.09 153 PRO A C 1
ATOM 1205 O O . PRO A 1 153 ? 39.141 -10.043 -66.146 1.00 49.09 153 PRO A O 1
ATOM 1208 N N . ALA A 1 154 ? 37.525 -8.660 -66.885 1.00 45.69 154 ALA A N 1
ATOM 1209 C CA . ALA A 1 154 ? 37.100 -9.470 -68.014 1.00 45.69 154 ALA A CA 1
ATOM 1210 C C . ALA A 1 154 ? 38.214 -9.482 -69.075 1.00 45.69 154 ALA A C 1
ATOM 1212 O O . ALA A 1 154 ? 38.249 -8.668 -69.992 1.00 45.69 154 ALA A O 1
ATOM 1213 N N . LYS A 1 155 ? 39.162 -10.412 -68.952 1.00 51.06 155 LYS A N 1
ATOM 1214 C CA . LYS A 1 155 ? 39.962 -10.858 -70.092 1.00 51.06 155 LYS A CA 1
ATOM 1215 C C . LYS A 1 155 ? 39.206 -11.972 -70.804 1.00 51.06 155 LYS A C 1
ATOM 1217 O O . LYS A 1 155 ? 39.557 -13.125 -70.606 1.00 51.06 155 LYS A O 1
ATOM 1222 N N . LEU A 1 156 ? 38.210 -11.628 -71.620 1.00 39.66 156 LEU A N 1
ATOM 1223 C CA . LEU A 1 156 ? 37.832 -12.369 -72.829 1.00 39.66 156 LEU A CA 1
ATOM 1224 C C . LEU A 1 156 ? 37.189 -11.391 -73.831 1.00 39.66 156 LEU A C 1
ATOM 1226 O O . LEU A 1 156 ? 36.411 -10.522 -73.460 1.00 39.66 156 LEU A O 1
ATOM 1230 N N . ASN A 1 157 ? 37.628 -11.535 -75.076 1.00 41.19 157 ASN A N 1
ATOM 1231 C CA . ASN A 1 157 ? 37.507 -10.653 -76.236 1.00 41.19 157 ASN A CA 1
ATOM 1232 C C . ASN A 1 157 ? 36.085 -10.225 -76.666 1.00 41.19 157 ASN A C 1
ATOM 1234 O O . ASN A 1 157 ?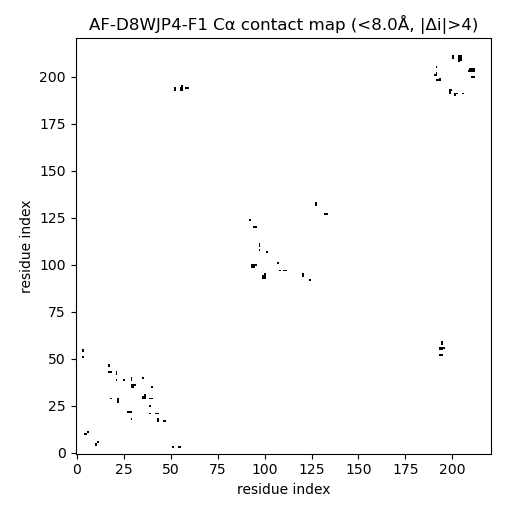 35.167 -11.036 -76.666 1.00 41.19 157 ASN A O 1
ATOM 1238 N N . ASP A 1 158 ? 36.011 -8.968 -77.125 1.00 38.44 158 ASP A N 1
ATOM 1239 C CA . ASP A 1 158 ? 35.473 -8.476 -78.412 1.00 38.44 158 ASP A CA 1
ATOM 1240 C C . ASP A 1 158 ? 34.123 -9.013 -78.935 1.00 38.44 158 ASP A C 1
ATOM 1242 O O . ASP A 1 158 ? 34.029 -10.141 -79.418 1.00 38.44 158 ASP A O 1
ATOM 1246 N N . SER A 1 159 ? 33.089 -8.164 -78.912 1.00 37.41 159 SER A N 1
ATOM 1247 C CA . SER A 1 159 ? 32.353 -7.670 -80.099 1.00 37.41 159 SER A CA 1
ATOM 1248 C C . SER A 1 159 ? 30.985 -7.092 -79.712 1.00 37.41 159 SER A C 1
ATOM 1250 O O . SER A 1 159 ? 30.293 -7.593 -78.826 1.00 37.41 159 SER A O 1
ATOM 1252 N N . ASP A 1 160 ? 30.624 -6.003 -80.389 1.00 40.72 160 ASP A N 1
ATOM 1253 C CA . ASP A 1 160 ? 29.323 -5.338 -80.359 1.00 40.72 160 ASP A CA 1
ATOM 1254 C C . ASP A 1 160 ? 28.139 -6.311 -80.493 1.00 40.72 160 ASP A C 1
ATOM 1256 O O . ASP A 1 160 ? 28.075 -7.083 -81.449 1.00 40.72 160 ASP A O 1
ATOM 1260 N N . ILE A 1 161 ? 27.140 -6.187 -79.611 1.00 40.44 161 ILE A N 1
ATOM 1261 C CA . ILE A 1 161 ? 25.752 -6.543 -79.927 1.00 40.44 161 ILE A CA 1
ATOM 1262 C C . ILE A 1 161 ? 24.783 -5.705 -79.083 1.00 40.44 161 ILE A C 1
ATOM 1264 O O . ILE A 1 161 ? 24.820 -5.664 -77.854 1.00 40.44 161 ILE A O 1
ATOM 1268 N N . SER A 1 162 ? 23.931 -4.995 -79.811 1.00 34.25 162 SER A N 1
ATOM 1269 C CA . SER A 1 162 ? 22.693 -4.367 -79.372 1.00 34.25 162 SER A CA 1
ATOM 1270 C C . SER A 1 162 ? 21.730 -5.382 -78.751 1.00 34.25 162 SER A C 1
ATOM 1272 O O . SER A 1 162 ? 21.585 -6.472 -79.296 1.00 34.25 162 SER A O 1
ATOM 1274 N N . ASP A 1 163 ? 20.977 -4.973 -77.732 1.00 29.06 163 ASP A N 1
ATOM 1275 C CA . ASP A 1 163 ? 19.512 -4.814 -77.815 1.00 29.06 163 ASP A CA 1
ATOM 1276 C C . ASP A 1 163 ? 18.801 -5.041 -76.467 1.00 29.06 163 ASP A C 1
ATOM 1278 O O . ASP A 1 163 ? 19.116 -5.934 -75.685 1.00 29.06 163 ASP A O 1
ATOM 1282 N N . SER A 1 164 ? 17.786 -4.202 -76.270 1.00 33.06 164 SER A N 1
ATOM 1283 C CA . SER A 1 164 ? 16.531 -4.453 -75.564 1.00 33.06 164 SER A CA 1
ATOM 1284 C C . SER A 1 164 ? 16.519 -4.953 -74.110 1.00 33.06 164 SER A C 1
ATOM 1286 O O . SER A 1 164 ? 16.644 -6.135 -73.808 1.00 33.06 164 SER A O 1
ATOM 1288 N N . SER A 1 165 ? 16.002 -4.043 -73.281 1.00 31.75 165 SER A N 1
ATOM 1289 C CA . SER A 1 165 ? 14.741 -4.215 -72.540 1.00 31.75 165 SER A CA 1
ATOM 1290 C C . SER A 1 165 ? 14.770 -4.693 -71.082 1.00 31.75 165 SER A C 1
ATOM 1292 O O . SER A 1 165 ? 15.454 -5.625 -70.685 1.00 31.75 165 SER A O 1
ATOM 1294 N N . GLU A 1 166 ? 13.893 -4.011 -70.338 1.00 27.31 166 GLU A N 1
ATOM 1295 C CA . GLU A 1 166 ? 13.167 -4.464 -69.150 1.00 27.31 166 GLU A CA 1
ATOM 1296 C C . GLU A 1 166 ? 13.838 -4.363 -67.771 1.00 27.31 166 GLU A C 1
ATOM 1298 O O . GLU A 1 166 ? 14.483 -5.254 -67.235 1.00 27.31 166 GLU A O 1
ATOM 1303 N N . ALA A 1 167 ? 13.560 -3.210 -67.154 1.00 37.88 167 ALA A N 1
ATOM 1304 C CA . ALA A 1 167 ? 12.819 -3.118 -65.898 1.00 37.88 167 ALA A CA 1
ATOM 1305 C C . ALA A 1 167 ? 13.030 -4.250 -64.877 1.00 37.88 167 ALA A C 1
ATOM 1307 O O . ALA A 1 167 ? 12.404 -5.302 -64.934 1.00 37.88 167 ALA A O 1
ATOM 1308 N N . SER A 1 168 ? 13.762 -3.932 -63.811 1.00 31.94 168 SER A N 1
ATOM 1309 C CA . SER A 1 168 ? 13.443 -4.414 -62.466 1.00 31.94 168 SER A CA 1
ATOM 1310 C C . SER A 1 168 ? 13.982 -3.420 -61.442 1.00 31.94 168 SER A C 1
ATOM 1312 O O . SER A 1 168 ? 15.161 -3.398 -61.098 1.00 31.94 168 SER A O 1
ATOM 1314 N N . THR A 1 169 ? 13.090 -2.546 -60.983 1.00 39.50 169 THR A N 1
ATOM 1315 C CA . THR A 1 169 ? 13.267 -1.712 -59.791 1.00 39.50 169 THR A CA 1
ATOM 1316 C C . THR A 1 169 ? 13.638 -2.598 -58.597 1.00 39.50 169 THR A C 1
ATOM 1318 O O . THR A 1 169 ? 12.868 -3.514 -58.296 1.00 39.50 169 THR A O 1
ATOM 1321 N N . PRO A 1 170 ? 14.746 -2.359 -57.870 1.00 35.28 170 PRO A N 1
ATOM 1322 C CA . PRO A 1 170 ? 15.022 -3.123 -56.666 1.00 35.28 170 PRO A CA 1
ATOM 1323 C C . PRO A 1 170 ? 14.099 -2.638 -55.550 1.00 35.28 170 PRO A C 1
ATOM 1325 O O . PRO A 1 170 ? 14.160 -1.486 -55.116 1.00 35.28 170 PRO A O 1
ATOM 1328 N N . SER A 1 171 ? 13.230 -3.546 -55.120 1.00 30.09 171 SER A N 1
ATOM 1329 C CA . SER A 1 171 ? 12.311 -3.434 -53.998 1.00 30.09 171 SER A CA 1
ATOM 1330 C C . SER A 1 171 ? 12.946 -2.751 -52.789 1.00 30.09 171 SER A C 1
ATOM 1332 O O . SER A 1 171 ? 13.935 -3.223 -52.226 1.00 30.09 171 SER A O 1
ATOM 1334 N N . GLN A 1 172 ? 12.328 -1.650 -52.362 1.00 35.88 172 GLN A N 1
ATOM 1335 C CA . GLN A 1 172 ? 12.566 -1.047 -51.059 1.00 35.88 172 GLN A CA 1
ATOM 1336 C C . GLN A 1 172 ? 12.145 -2.057 -49.988 1.00 35.88 172 GLN A C 1
ATOM 1338 O O . GLN A 1 172 ? 10.959 -2.310 -49.778 1.00 35.88 172 GLN A O 1
ATOM 1343 N N . SER A 1 173 ? 13.117 -2.664 -49.316 1.00 36.22 173 SER A N 1
ATOM 1344 C CA . SER A 1 173 ? 12.871 -3.383 -48.073 1.00 36.22 173 SER A CA 1
ATOM 1345 C C . SER A 1 173 ? 12.310 -2.388 -47.042 1.00 36.22 173 SER A C 1
ATOM 1347 O O . SER A 1 173 ? 12.878 -1.302 -46.881 1.00 36.22 173 SER A O 1
ATOM 1349 N N . PRO A 1 174 ? 11.196 -2.693 -46.346 1.00 35.56 174 PRO A N 1
ATOM 1350 C CA . PRO A 1 174 ? 10.609 -1.752 -45.405 1.00 35.56 174 PRO A CA 1
ATOM 1351 C C . PRO A 1 174 ? 11.589 -1.540 -44.255 1.00 35.56 174 PRO A C 1
ATOM 1353 O O . PRO A 1 174 ? 11.813 -2.432 -43.436 1.00 35.56 174 PRO A O 1
ATOM 1356 N N . GLN A 1 175 ? 12.181 -0.349 -44.175 1.00 39.56 175 GLN A N 1
ATOM 1357 C CA . GLN A 1 175 ? 12.846 0.088 -42.959 1.00 39.56 175 GLN A CA 1
ATOM 1358 C C . GLN A 1 175 ? 11.768 0.254 -41.891 1.00 39.56 175 GLN A C 1
ATOM 1360 O O . GLN A 1 175 ? 11.151 1.313 -41.766 1.00 39.56 175 GLN A O 1
ATOM 1365 N N . ILE A 1 176 ? 11.530 -0.807 -41.120 1.00 43.53 176 ILE A N 1
ATOM 1366 C CA . ILE A 1 176 ? 10.770 -0.740 -39.877 1.00 43.53 176 ILE A CA 1
ATOM 1367 C C . ILE A 1 176 ? 11.599 0.129 -38.928 1.00 43.53 176 ILE A C 1
ATOM 1369 O O . ILE A 1 176 ? 12.435 -0.347 -38.158 1.00 43.53 176 ILE A O 1
ATOM 1373 N N . LYS A 1 177 ? 11.393 1.446 -39.017 1.00 42.22 177 LYS A N 1
ATOM 1374 C CA . LYS A 1 177 ? 11.768 2.397 -37.977 1.00 42.22 177 LYS A CA 1
ATOM 1375 C C . LYS A 1 177 ? 11.001 1.956 -36.738 1.00 42.22 177 LYS A C 1
ATOM 1377 O O . LYS A 1 177 ? 9.809 2.222 -36.620 1.00 42.22 177 LYS A O 1
ATOM 1382 N N . ARG A 1 178 ? 11.670 1.199 -35.864 1.00 48.06 178 ARG A N 1
ATOM 1383 C CA . ARG A 1 178 ? 11.137 0.788 -34.564 1.00 48.06 178 ARG A CA 1
ATOM 1384 C C . ARG A 1 178 ? 10.761 2.062 -33.816 1.00 48.06 178 ARG A C 1
ATOM 1386 O O . ARG A 1 178 ? 11.638 2.753 -33.302 1.00 48.06 178 ARG A O 1
ATOM 1393 N N . LYS A 1 179 ? 9.470 2.398 -33.813 1.00 40.59 179 LYS A N 1
ATOM 1394 C CA . LYS A 1 179 ? 8.920 3.389 -32.898 1.00 40.59 179 LYS A CA 1
ATOM 1395 C C . LYS A 1 179 ? 9.223 2.866 -31.498 1.00 40.59 179 LYS A C 1
ATOM 1397 O O . LYS A 1 179 ? 8.862 1.741 -31.153 1.00 40.59 179 LYS A O 1
ATOM 1402 N N . PHE A 1 180 ? 9.990 3.638 -30.742 1.00 40.38 180 PHE A N 1
ATOM 1403 C CA . PHE A 1 180 ? 10.128 3.443 -29.311 1.00 40.38 180 PHE A CA 1
ATOM 1404 C C . PHE A 1 180 ? 8.762 3.792 -28.717 1.00 40.38 180 PHE A C 1
ATOM 1406 O O . PHE A 1 180 ? 8.507 4.953 -28.420 1.00 40.38 180 PHE A O 1
ATOM 1413 N N . ASP A 1 181 ? 7.854 2.813 -28.655 1.00 44.19 181 ASP A N 1
ATOM 1414 C CA . ASP A 1 181 ? 6.645 2.929 -27.840 1.00 44.19 181 ASP A CA 1
ATOM 1415 C C . ASP A 1 181 ? 7.112 2.989 -26.391 1.00 44.19 181 ASP A C 1
ATOM 1417 O O . ASP A 1 181 ? 7.383 1.974 -25.739 1.00 44.19 181 ASP A O 1
ATOM 1421 N N . SER A 1 182 ? 7.288 4.218 -25.918 1.00 45.91 182 SER A N 1
ATOM 1422 C CA . SER A 1 182 ? 7.231 4.520 -24.504 1.00 45.91 182 SER A CA 1
ATOM 1423 C C . SER A 1 182 ? 5.759 4.410 -24.116 1.00 45.91 182 SER A C 1
ATOM 1425 O O . SER A 1 182 ? 5.069 5.417 -24.024 1.00 45.91 182 SER A O 1
ATOM 1427 N N . ASP A 1 183 ? 5.271 3.175 -23.954 1.00 51.56 183 ASP A N 1
ATOM 1428 C CA . ASP A 1 183 ? 4.048 2.868 -23.199 1.00 51.56 183 ASP A CA 1
ATOM 1429 C C . ASP A 1 183 ? 4.312 3.264 -21.733 1.00 51.56 183 ASP A C 1
ATOM 1431 O O . ASP A 1 183 ? 4.559 2.434 -20.851 1.00 51.56 183 ASP A O 1
ATOM 1435 N N . GLU A 1 184 ? 4.390 4.564 -21.478 1.00 55.75 184 GLU A N 1
ATOM 1436 C CA . GLU A 1 184 ? 4.064 5.125 -20.181 1.00 55.75 184 GLU A CA 1
ATOM 1437 C C . GLU A 1 184 ? 2.559 5.328 -20.217 1.00 55.75 184 GLU A C 1
ATOM 1439 O O . GLU A 1 184 ? 2.066 6.358 -20.656 1.00 55.75 184 GLU A O 1
ATOM 1444 N N . GLU A 1 185 ? 1.831 4.273 -19.842 1.00 58.75 185 GLU A N 1
ATOM 1445 C CA . GLU A 1 185 ? 0.425 4.398 -19.474 1.00 58.75 185 GLU A CA 1
ATOM 1446 C C . GLU A 1 185 ? 0.341 5.524 -18.438 1.00 58.75 185 GLU A C 1
ATOM 1448 O O . GLU A 1 185 ? 0.917 5.403 -17.350 1.00 58.75 185 GLU A O 1
ATOM 1453 N N . GLU A 1 186 ? -0.284 6.636 -18.830 1.00 61.09 186 GLU A N 1
ATOM 1454 C CA . GLU A 1 186 ? -0.534 7.791 -17.976 1.00 61.09 186 GLU A CA 1
ATOM 1455 C C . GLU A 1 186 ? -1.310 7.287 -16.758 1.00 61.09 186 GLU A C 1
ATOM 1457 O O . GLU A 1 186 ? -2.439 6.803 -16.873 1.00 61.09 186 GLU A O 1
ATOM 1462 N N . GLU A 1 187 ? -0.643 7.269 -15.603 1.00 65.19 187 GLU A N 1
ATOM 1463 C CA . GLU A 1 187 ? -1.250 6.787 -14.370 1.00 65.19 187 GLU A CA 1
ATOM 1464 C C . GLU A 1 187 ? -2.466 7.669 -14.062 1.00 65.19 187 GLU A C 1
ATOM 1466 O O . GLU A 1 187 ? -2.350 8.897 -14.121 1.00 65.19 187 GLU A O 1
ATOM 1471 N N . PRO A 1 188 ? -3.637 7.082 -13.757 1.00 72.12 188 PRO A N 1
ATOM 1472 C CA . PRO A 1 188 ? -4.800 7.872 -13.387 1.00 72.12 188 PRO A CA 1
ATOM 1473 C C . PRO A 1 188 ? -4.447 8.739 -12.177 1.00 72.12 188 PRO A C 1
ATOM 1475 O O . PRO A 1 188 ? -3.846 8.258 -11.215 1.00 72.12 188 PRO A O 1
ATOM 1478 N N . ASN A 1 189 ? -4.806 10.022 -12.234 1.00 72.31 189 ASN A N 1
ATOM 1479 C CA . ASN A 1 189 ? -4.536 10.950 -11.144 1.00 72.31 189 ASN A CA 1
ATOM 1480 C C . ASN A 1 189 ? -5.291 10.509 -9.885 1.00 72.31 189 ASN A C 1
ATOM 1482 O O . ASN A 1 189 ? -6.510 10.635 -9.808 1.00 72.31 189 ASN A O 1
ATOM 1486 N N . ASP A 1 190 ? -4.554 10.011 -8.893 1.00 82.94 190 ASP A N 1
ATOM 1487 C CA . ASP A 1 190 ? -5.062 9.840 -7.536 1.00 82.94 190 ASP A CA 1
ATOM 1488 C C . ASP A 1 190 ? -5.090 11.214 -6.855 1.00 82.94 190 ASP A C 1
ATOM 1490 O O . ASP A 1 190 ? -4.053 11.846 -6.640 1.00 82.94 190 ASP A O 1
ATOM 1494 N N . GLU A 1 191 ? -6.290 11.702 -6.560 1.00 80.50 191 GLU A N 1
ATOM 1495 C CA . GLU A 1 191 ? -6.514 12.997 -5.915 1.00 80.50 191 GLU A CA 1
ATOM 1496 C C . GLU A 1 191 ? -6.150 12.959 -4.427 1.00 80.50 191 GLU A C 1
ATOM 1498 O O . GLU A 1 191 ? -5.619 13.932 -3.890 1.00 80.50 191 GLU A O 1
ATOM 1503 N N . VAL A 1 192 ? -6.376 11.821 -3.766 1.00 82.25 192 VAL A N 1
ATOM 1504 C CA . VAL A 1 192 ? -6.242 11.691 -2.313 1.00 82.25 192 VAL A CA 1
ATOM 1505 C C . VAL A 1 192 ? -4.812 11.323 -1.917 1.00 82.25 192 VAL A C 1
ATOM 1507 O O . VAL A 1 192 ? -4.344 11.764 -0.862 1.00 82.25 192 VAL A O 1
ATOM 1510 N N . ARG A 1 193 ? -4.108 10.556 -2.765 1.00 88.12 193 ARG A N 1
ATOM 1511 C CA . ARG A 1 193 ? -2.725 10.071 -2.567 1.00 88.12 193 ARG A CA 1
ATOM 1512 C C . ARG A 1 193 ? -2.495 9.621 -1.129 1.00 88.12 193 ARG A C 1
ATOM 1514 O O . ARG A 1 193 ? -1.819 10.288 -0.344 1.00 88.12 193 ARG A O 1
ATOM 1521 N N . LEU A 1 194 ? -3.084 8.482 -0.777 1.00 87.88 194 LEU A N 1
ATOM 1522 C CA . LEU A 1 194 ? -3.106 7.955 0.597 1.00 87.88 194 LEU A CA 1
ATOM 1523 C C . LEU A 1 194 ? -1.709 7.753 1.219 1.00 87.88 194 LEU A C 1
ATOM 1525 O O . LEU A 1 194 ? -1.576 7.686 2.435 1.00 87.88 194 LEU A O 1
ATOM 1529 N N . TRP A 1 195 ? -0.663 7.636 0.399 1.00 85.00 195 TRP A N 1
ATOM 1530 C CA . TRP A 1 195 ? 0.721 7.425 0.838 1.00 85.00 195 TRP A CA 1
ATOM 1531 C C . TRP A 1 195 ? 1.503 8.717 1.122 1.00 85.00 195 TRP A C 1
ATOM 1533 O O . TRP A 1 195 ? 2.648 8.650 1.573 1.00 85.00 195 TRP A O 1
ATOM 1543 N N . GLU A 1 196 ? 0.931 9.879 0.822 1.00 89.25 196 GLU A N 1
ATOM 1544 C CA . GLU A 1 196 ? 1.554 11.185 1.026 1.00 89.25 196 GLU A CA 1
ATOM 1545 C C . GLU A 1 196 ? 1.058 11.850 2.312 1.00 89.25 196 GLU A C 1
ATOM 1547 O O . GLU A 1 196 ? -0.069 11.639 2.760 1.00 89.25 196 GLU A O 1
ATOM 1552 N N . ASP A 1 197 ? 1.898 12.698 2.897 1.00 86.69 197 ASP A N 1
ATOM 1553 C CA . ASP A 1 197 ? 1.511 13.465 4.076 1.00 86.69 197 ASP A CA 1
ATOM 1554 C C . ASP A 1 197 ? 0.377 14.449 3.716 1.00 86.69 197 ASP A C 1
ATOM 1556 O O . ASP A 1 197 ? 0.302 14.955 2.595 1.00 86.69 197 ASP A O 1
ATOM 1560 N N . GLY A 1 198 ? -0.550 14.680 4.650 1.00 85.00 198 GLY A N 1
ATOM 1561 C CA . GLY A 1 198 ? -1.759 15.475 4.392 1.00 85.00 198 GLY A CA 1
ATOM 1562 C C . GLY A 1 198 ? -2.868 14.730 3.632 1.00 85.00 198 GLY A C 1
ATOM 1563 O O . GLY A 1 198 ? -3.892 15.331 3.310 1.00 85.00 198 GLY A O 1
ATOM 1564 N N . PHE A 1 199 ? -2.735 13.417 3.378 1.00 88.81 199 PHE A N 1
ATOM 1565 C CA . PHE A 1 199 ? -3.802 12.643 2.722 1.00 88.81 199 PHE A CA 1
ATOM 1566 C C . PHE A 1 199 ? -5.130 12.685 3.478 1.00 88.81 199 PHE A C 1
ATOM 1568 O O . PHE A 1 199 ? -6.179 12.599 2.851 1.00 88.81 199 PHE A O 1
ATOM 1575 N N . LYS A 1 200 ? -5.098 12.818 4.812 1.00 87.44 200 LYS A N 1
ATOM 1576 C CA . LYS A 1 200 ? -6.310 12.938 5.628 1.00 87.44 200 LYS A CA 1
ATOM 1577 C C . LYS A 1 200 ? -7.085 14.181 5.210 1.00 87.44 200 LYS A C 1
ATOM 1579 O O . LYS A 1 200 ? -8.273 14.074 4.960 1.00 87.44 200 LYS A O 1
ATOM 1584 N N . ASP A 1 201 ? -6.432 15.327 5.058 1.00 86.50 201 ASP A N 1
ATOM 1585 C CA . ASP A 1 201 ? -7.103 16.567 4.647 1.00 86.50 201 ASP A CA 1
ATOM 1586 C C . ASP A 1 201 ? -7.753 16.401 3.270 1.00 86.50 201 ASP A C 1
ATOM 1588 O O . ASP A 1 201 ? -8.954 16.617 3.132 1.00 86.50 201 ASP A O 1
ATOM 1592 N N . ARG A 1 202 ? -7.002 15.861 2.301 1.00 89.75 202 ARG A N 1
ATOM 1593 C CA . ARG A 1 202 ? -7.520 15.556 0.955 1.00 89.75 202 ARG A CA 1
ATOM 1594 C C . ARG A 1 202 ? -8.672 14.552 0.981 1.00 89.75 202 ARG A C 1
ATOM 1596 O O . ARG A 1 202 ? -9.617 14.670 0.209 1.00 89.75 202 ARG A O 1
ATOM 1603 N N . TYR A 1 203 ? -8.605 13.558 1.864 1.00 87.12 203 TYR A N 1
ATOM 1604 C CA . TYR A 1 203 ? -9.653 12.557 2.029 1.00 87.12 203 TYR A CA 1
ATOM 1605 C C . TYR A 1 203 ? -10.929 13.173 2.604 1.00 87.12 203 TYR A C 1
ATOM 1607 O O . TYR A 1 203 ? -12.006 12.923 2.072 1.00 87.12 203 TYR A O 1
ATOM 1615 N N . TYR A 1 204 ? -10.825 13.984 3.662 1.00 86.00 204 TYR A N 1
ATOM 1616 C CA . TYR A 1 204 ? -11.984 14.636 4.274 1.00 86.00 204 TYR A CA 1
ATOM 1617 C C . TYR A 1 204 ? -12.609 15.682 3.341 1.00 86.00 204 TYR A C 1
ATOM 1619 O O . TYR A 1 204 ? -13.832 15.734 3.242 1.00 86.00 204 TYR A O 1
ATOM 1627 N N . GLU A 1 205 ? -11.796 16.434 2.599 1.00 87.62 205 GLU A N 1
ATOM 1628 C CA . GLU A 1 205 ? -12.274 17.364 1.573 1.00 87.62 205 GLU A CA 1
ATOM 1629 C C . GLU A 1 205 ? -13.007 16.614 0.451 1.00 87.62 205 GLU A C 1
ATOM 1631 O O . GLU A 1 205 ? -14.158 16.912 0.166 1.00 87.62 205 GLU A O 1
ATOM 1636 N N . SER A 1 206 ? -12.405 15.558 -0.106 1.00 87.19 206 SER A N 1
ATOM 1637 C CA . SER A 1 206 ? -13.006 14.760 -1.188 1.00 87.19 206 SER A CA 1
ATOM 1638 C C . SER A 1 206 ? -14.258 13.972 -0.765 1.00 87.19 206 SER A C 1
ATOM 1640 O O . SER A 1 206 ? -15.133 13.710 -1.591 1.00 87.19 206 SER A O 1
ATOM 1642 N N . LYS A 1 207 ? -14.349 13.5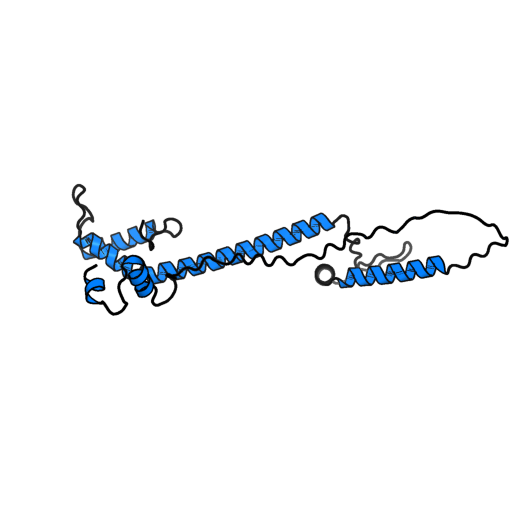26 0.499 1.00 84.50 207 LYS A N 1
ATOM 1643 C CA . LYS A 1 207 ? -15.451 12.668 0.981 1.00 84.50 207 LYS A CA 1
ATOM 1644 C C . LYS A 1 207 ? -16.593 13.407 1.655 1.00 84.50 207 LYS A C 1
ATOM 16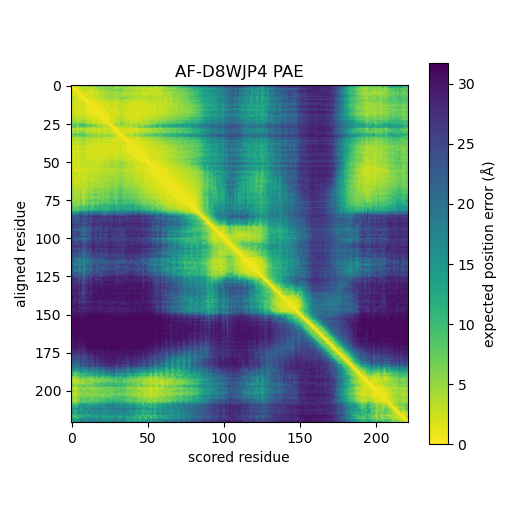46 O O . LYS A 1 207 ? -17.715 12.906 1.605 1.00 84.50 207 LYS A O 1
ATOM 1651 N N . PHE A 1 208 ? -16.305 14.516 2.323 1.00 85.00 208 PHE A N 1
ATOM 1652 C CA . PHE A 1 208 ? -17.276 15.224 3.152 1.00 85.00 208 PHE A CA 1
ATOM 1653 C C . PHE A 1 208 ? -17.438 16.695 2.750 1.00 85.00 208 PHE A C 1
ATOM 1655 O O . PHE A 1 208 ? -18.243 17.382 3.372 1.00 85.00 208 PHE A O 1
ATOM 1662 N N . ASP A 1 209 ? -16.706 17.177 1.735 1.00 82.00 209 ASP A N 1
ATOM 1663 C CA . ASP A 1 209 ? -16.668 18.588 1.321 1.00 82.00 209 ASP A CA 1
ATOM 1664 C C . ASP A 1 209 ? -16.295 19.529 2.483 1.00 82.00 209 ASP A C 1
ATOM 1666 O O . ASP A 1 209 ? -16.781 20.655 2.606 1.00 82.00 209 ASP A O 1
ATOM 1670 N N . VAL A 1 210 ? -15.425 19.044 3.377 1.00 80.62 210 VAL A N 1
ATOM 1671 C CA . VAL A 1 210 ? -15.007 19.759 4.585 1.00 80.62 210 VAL A CA 1
ATOM 1672 C C . VAL A 1 210 ? -13.630 20.381 4.384 1.00 80.62 210 VAL A C 1
ATOM 1674 O O . VAL A 1 210 ? -12.671 19.697 4.035 1.00 80.62 210 VAL A O 1
ATOM 1677 N N . GLN A 1 211 ? -13.526 21.685 4.654 1.00 75.56 211 GLN A N 1
ATOM 1678 C CA . GLN A 1 211 ? -12.251 22.404 4.635 1.00 75.56 211 GLN A CA 1
ATOM 1679 C C . GLN A 1 211 ? -11.307 21.902 5.737 1.00 75.56 211 GLN A C 1
ATOM 1681 O O . GLN A 1 211 ? -11.752 21.527 6.824 1.00 75.56 211 GLN A O 1
ATOM 1686 N N . ALA A 1 212 ? -9.997 21.965 5.482 1.00 73.38 212 ALA A N 1
ATOM 1687 C CA . ALA A 1 212 ? -8.957 21.493 6.404 1.00 73.38 212 ALA A CA 1
ATOM 1688 C C . ALA A 1 212 ? -9.056 22.092 7.825 1.00 73.38 212 ALA A C 1
ATOM 1690 O O . ALA A 1 212 ? -8.687 21.431 8.796 1.00 73.38 212 ALA A O 1
ATOM 1691 N N . ASP A 1 213 ? -9.614 23.301 7.944 1.00 77.00 213 ASP A N 1
ATOM 1692 C CA . ASP A 1 213 ? -9.717 24.062 9.192 1.00 77.00 213 ASP A CA 1
ATOM 1693 C C . ASP A 1 213 ? -10.897 23.652 10.094 1.00 77.00 213 ASP A C 1
ATOM 1695 O O . ASP A 1 213 ? -10.999 24.122 11.229 1.00 77.00 213 ASP A O 1
ATOM 1699 N N . ASN A 1 214 ? -11.802 22.779 9.638 1.00 79.81 214 ASN A N 1
ATOM 1700 C CA . ASN A 1 214 ? -12.947 22.352 10.445 1.00 79.81 214 ASN A CA 1
ATOM 1701 C C . ASN A 1 214 ? -12.582 21.172 11.362 1.00 79.81 214 ASN A C 1
ATOM 1703 O O . ASN A 1 214 ? -12.938 20.019 11.117 1.00 79.81 214 ASN A O 1
ATOM 1707 N N . TYR A 1 215 ? -11.841 21.470 12.429 1.00 75.00 215 TYR A N 1
ATOM 1708 C CA . TYR A 1 215 ? -11.381 20.476 13.403 1.00 75.00 215 TYR A CA 1
ATOM 1709 C C . TYR A 1 215 ? -12.509 19.883 14.258 1.00 75.00 215 TYR A C 1
ATOM 1711 O O . TYR A 1 215 ? -12.388 18.737 14.682 1.00 75.00 215 TYR A O 1
ATOM 1719 N N . GLU A 1 216 ? -13.593 20.630 14.498 1.00 76.50 216 GLU A N 1
ATOM 1720 C CA . GLU A 1 216 ? -14.735 20.156 15.295 1.00 76.50 216 GLU A CA 1
ATOM 1721 C C . GLU A 1 216 ? -15.422 18.974 14.611 1.00 76.50 216 GLU A C 1
ATOM 1723 O O . GLU A 1 216 ? -15.551 17.909 15.212 1.00 76.50 216 GLU A O 1
ATOM 1728 N N . PHE A 1 217 ? -15.734 19.103 13.317 1.00 76.44 217 PHE A N 1
ATOM 1729 C CA . PHE A 1 217 ? -16.316 18.004 12.545 1.00 76.44 217 PHE A CA 1
ATOM 1730 C C . PHE A 1 217 ? -15.385 16.783 12.479 1.00 76.44 217 PHE A C 1
ATOM 1732 O O . PHE A 1 217 ? -15.834 15.645 12.543 1.00 76.44 217 PHE A O 1
ATOM 1739 N N . ARG A 1 218 ? -14.068 16.999 12.391 1.00 70.38 218 ARG A N 1
ATOM 1740 C CA . ARG A 1 218 ? -13.080 15.910 12.287 1.00 70.38 218 ARG A CA 1
ATOM 1741 C C . ARG A 1 218 ? -12.853 15.148 13.591 1.00 70.38 218 ARG A C 1
ATOM 1743 O O . ARG A 1 218 ? -12.297 14.059 13.536 1.00 70.38 218 ARG A O 1
ATOM 1750 N N . GLN A 1 219 ? -13.205 15.723 14.742 1.00 71.38 219 GLN A N 1
ATOM 1751 C CA . GLN A 1 219 ? -13.156 15.014 16.025 1.00 71.38 219 GLN A CA 1
ATOM 1752 C C . GLN A 1 219 ? -14.486 14.357 16.393 1.00 71.38 219 GLN A C 1
ATOM 1754 O O . GLN A 1 219 ? -14.496 13.436 17.208 1.00 71.38 219 GLN A O 1
ATOM 1759 N N . GLU A 1 220 ? -15.594 14.833 15.825 1.00 73.38 220 GLU A N 1
ATOM 1760 C CA . GLU A 1 220 ? -16.924 14.270 16.062 1.00 73.38 220 GLU A CA 1
ATOM 1761 C C . GLU A 1 220 ? -17.193 13.002 15.229 1.00 73.38 220 GLU A C 1
ATOM 1763 O O . GLU A 1 220 ? -17.953 12.136 15.666 1.00 73.38 220 GLU A O 1
ATOM 1768 N N . VAL A 1 221 ? -16.553 12.883 14.057 1.00 61.62 221 VAL A N 1
ATOM 1769 C CA . VAL A 1 221 ? -16.675 11.754 13.112 1.00 61.62 221 VAL A CA 1
ATOM 1770 C C . VAL A 1 221 ? -15.510 10.780 13.244 1.00 61.62 221 VAL A C 1
ATOM 1772 O O . VAL A 1 221 ? -15.783 9.560 13.334 1.00 61.62 221 VAL A O 1
#

pLDDT: mean 75.41, std 19.07, range [27.31, 95.31]

InterPro domains:
  IPR027073 5'-3' exoribonuclease [PTHR12341] (1-220)
  IPR041412 Xrn1, helical domain [PF17846] (1-221)

Sequence (221 aa):
HLPSLEIRENAIDRLVNLYKKTVYKTGGWLTDSGVPDLTRVQLIMSDLGEVEDEIFKNRQQNEIRFKARMKAQKKRKKLESEANSNCYNRPAYIPHGQYAPQAIGSTPSPVLNARQESINMRRMGMHTATDGSVVRSNHDAAAALKSMLIEAPAKLNDSDISDSSEASTPSQSPQIKRKFDSDEEEEPNDEVRLWEDGFKDRYYESKFDVQADNYEFRQEV